Protein AF-A0A7S1V396-F1 (afdb_monomer_lite)

Foldseek 3Di:
DAAQVGEDEDDADQVEAEAEDQFEEANHEYYYAAPVGAHAAAYEYEHEAADDPCCVPDPDDCGGSEYEFLAEYAHGHDDKPPQKFFALAKAAAFDQKTFTQAAIPDDFQFKKKWAAPDPDPDLLDHQIDIWTFHDKDACPDPRTGIMTG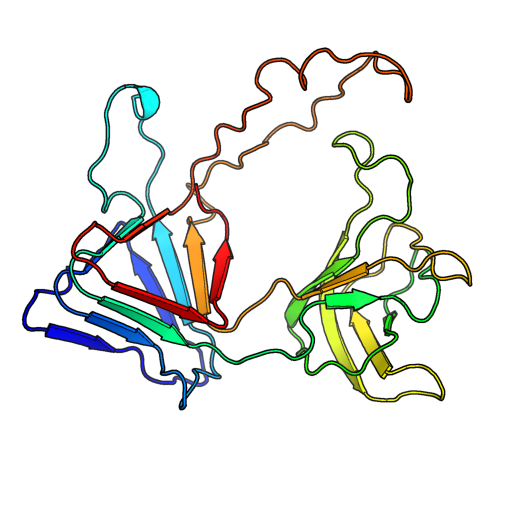TPGGRRHIFDDDPPDTIMMGTQDFRYEYWYDPVRFAWLDPDSPPPPDDDPPDDPDDDDPSNRRPTHMHYYDADPNYYYHYYRYHYYSHD

Organism: NCBI:txid210454

Sequence (238 aa):
TVPASSSLIFDEDLNGIGLDLDGMDVQGSLIAGSETCQIEAPITITLHGTRPADAVTNIQDPTFKGISVSGEISLHGKQYYRSWTRLAKTVEIGDNVLLLQHEVNWEPGQEIVLVTSAMKDSREWHQNEVLTISSVHVSPATDVGTAVFLDGAAVYRHDANGNYQAEVGLLSRTIKIQGAASDSEPTDPDPLDCTDRWVYGNTGRPCANTELTGFGGHIIVHDNGVGQVEGVELYRMG

Structure (mmCIF, N/CA/C/O backbone):
data_AF-A0A7S1V396-F1
#
_entry.id   AF-A0A7S1V396-F1
#
loop_
_atom_site.group_PDB
_atom_site.id
_atom_site.type_symbol
_atom_site.label_atom_id
_atom_site.label_alt_id
_atom_site.label_comp_id
_atom_site.label_asym_id
_atom_site.label_entity_id
_atom_site.label_seq_id
_atom_site.pdbx_PDB_ins_code
_atom_site.Cartn_x
_atom_site.Cartn_y
_atom_site.Cartn_z
_atom_site.occupancy
_atom_site.B_iso_or_equiv
_atom_site.auth_seq_id
_atom_site.auth_comp_id
_atom_site.auth_asym_id
_atom_site.auth_atom_id
_atom_site.pdbx_PDB_model_num
ATOM 1 N N . THR A 1 1 ? 17.135 -3.846 -18.967 1.00 95.06 1 THR A N 1
ATOM 2 C CA . THR A 1 1 ? 16.207 -4.113 -20.082 1.00 95.06 1 THR A CA 1
ATOM 3 C C . THR A 1 1 ? 15.874 -5.585 -20.148 1.00 95.06 1 THR A C 1
ATOM 5 O O . THR A 1 1 ? 16.791 -6.391 -20.042 1.00 95.06 1 THR A O 1
ATOM 8 N N . VAL A 1 2 ? 14.601 -5.925 -20.345 1.00 97.44 2 VAL A N 1
ATOM 9 C CA . VAL A 1 2 ? 14.126 -7.260 -20.732 1.00 97.44 2 VAL A CA 1
ATOM 10 C C . VAL A 1 2 ? 13.869 -7.237 -22.245 1.00 97.44 2 VAL A C 1
ATOM 12 O O . VAL A 1 2 ? 12.914 -6.587 -22.670 1.00 97.44 2 VAL A O 1
ATOM 15 N N . PRO A 1 3 ? 14.719 -7.866 -23.079 1.00 97.75 3 PRO A N 1
ATOM 16 C CA . PRO A 1 3 ? 14.570 -7.831 -24.536 1.00 97.75 3 PRO A CA 1
ATOM 17 C C . PRO A 1 3 ? 13.282 -8.502 -25.024 1.00 97.75 3 PRO A C 1
ATOM 19 O O . PRO A 1 3 ? 12.807 -9.441 -24.395 1.00 97.75 3 PRO A O 1
ATOM 22 N N . ALA A 1 4 ? 12.793 -8.116 -26.207 1.00 97.12 4 ALA A N 1
ATOM 23 C CA . ALA A 1 4 ? 11.545 -8.628 -26.801 1.00 97.12 4 ALA A CA 1
ATOM 24 C C . ALA A 1 4 ? 11.452 -10.161 -26.958 1.00 97.12 4 ALA A C 1
ATOM 26 O O . ALA A 1 4 ? 10.364 -10.706 -27.098 1.00 97.12 4 ALA A O 1
ATOM 27 N N . SER A 1 5 ? 12.585 -10.869 -26.949 1.00 96.44 5 SER A N 1
ATOM 28 C CA . SER A 1 5 ? 12.650 -12.335 -27.061 1.00 96.44 5 SER A CA 1
ATOM 29 C C . SER A 1 5 ? 12.842 -13.044 -25.716 1.00 96.44 5 SER A C 1
ATOM 31 O O . SER A 1 5 ? 13.195 -14.222 -25.684 1.00 96.44 5 SER A O 1
ATOM 33 N N . SER A 1 6 ? 12.699 -12.333 -24.598 1.00 97.75 6 SER A N 1
ATOM 34 C CA . SER A 1 6 ? 13.050 -12.827 -23.267 1.00 97.75 6 SER A CA 1
ATOM 35 C C . SER A 1 6 ? 11.993 -12.481 -22.227 1.00 97.75 6 SER A C 1
ATOM 37 O O . SER A 1 6 ? 11.215 -11.543 -22.387 1.00 97.75 6 SER A O 1
ATOM 39 N N . SER A 1 7 ? 12.021 -13.226 -21.128 1.00 97.75 7 SER A N 1
ATOM 40 C CA . SER A 1 7 ? 11.142 -13.023 -19.982 1.00 97.75 7 SER A CA 1
ATOM 41 C C . SER A 1 7 ? 11.976 -12.966 -18.712 1.00 97.75 7 SER A C 1
ATOM 43 O O . SER A 1 7 ? 12.856 -13.805 -18.512 1.00 97.75 7 SER A O 1
ATOM 45 N N . LEU A 1 8 ? 11.701 -11.982 -17.860 1.00 97.62 8 LEU A N 1
ATOM 46 C CA . LEU A 1 8 ? 12.150 -11.964 -16.475 1.00 97.62 8 LEU A CA 1
ATOM 47 C C . LEU A 1 8 ? 10.988 -12.451 -15.612 1.00 97.62 8 LEU A C 1
ATOM 49 O O . LEU A 1 8 ? 9.933 -11.822 -15.591 1.00 97.62 8 LEU A O 1
ATOM 53 N N . ILE A 1 9 ? 11.182 -13.579 -14.936 1.00 97.25 9 ILE A N 1
ATOM 54 C CA . ILE A 1 9 ? 10.150 -14.228 -14.129 1.00 97.25 9 ILE A CA 1
ATOM 55 C C . ILE A 1 9 ? 10.637 -14.247 -12.685 1.00 97.25 9 ILE A C 1
ATOM 57 O O . ILE A 1 9 ? 11.705 -14.793 -12.405 1.00 97.25 9 ILE A O 1
ATOM 61 N N . PHE A 1 10 ? 9.864 -13.643 -11.789 1.00 96.06 10 PHE A N 1
ATOM 62 C CA . PHE A 1 10 ? 10.042 -13.812 -10.356 1.00 96.06 10 PHE A CA 1
ATOM 63 C C . PHE A 1 10 ? 9.338 -15.091 -9.920 1.00 96.06 10 PHE A C 1
ATOM 65 O O . PHE A 1 10 ? 8.134 -15.246 -10.127 1.00 96.06 10 PHE A O 1
ATOM 72 N N . ASP A 1 11 ? 10.115 -15.999 -9.342 1.00 90.50 11 ASP A N 1
ATOM 73 C CA . ASP A 1 11 ? 9.603 -17.184 -8.661 1.00 90.50 11 ASP A CA 1
ATOM 74 C C . ASP A 1 11 ? 9.414 -16.887 -7.166 1.00 90.50 11 ASP A C 1
ATOM 76 O O . ASP A 1 11 ? 9.778 -15.815 -6.682 1.00 90.50 11 ASP A O 1
ATOM 80 N N . GLU A 1 12 ? 8.841 -17.824 -6.426 1.00 89.69 12 GLU A N 1
ATOM 81 C CA . GLU A 1 12 ? 8.578 -17.654 -5.004 1.00 89.69 12 GLU A CA 1
ATOM 82 C C . GLU A 1 12 ? 9.828 -17.919 -4.143 1.00 89.69 12 GLU A C 1
ATOM 84 O O . GLU A 1 12 ? 10.431 -18.991 -4.195 1.00 89.69 12 GLU A O 1
ATOM 89 N N . ASP A 1 13 ? 10.195 -16.952 -3.297 1.00 92.62 13 ASP A N 1
ATOM 90 C CA . ASP A 1 13 ? 11.183 -17.121 -2.224 1.00 92.62 13 ASP A CA 1
ATOM 91 C C . ASP A 1 13 ? 10.526 -16.756 -0.894 1.00 92.62 13 ASP A C 1
ATOM 93 O O . ASP A 1 13 ? 10.072 -15.629 -0.712 1.00 92.62 13 ASP A O 1
ATOM 97 N N . LEU A 1 14 ? 10.501 -17.692 0.059 1.00 90.75 14 LEU A N 1
ATOM 98 C CA . LEU A 1 14 ? 9.902 -17.484 1.382 1.00 90.75 14 LEU A CA 1
ATOM 99 C C . LEU A 1 14 ? 10.570 -16.358 2.187 1.00 90.75 14 LEU A C 1
ATOM 101 O O . LEU A 1 14 ? 9.960 -15.833 3.116 1.00 90.75 14 LEU A O 1
ATOM 105 N N . ASN A 1 15 ? 11.807 -15.984 1.852 1.00 93.44 15 ASN A N 1
ATOM 106 C CA . ASN A 1 15 ? 12.499 -14.843 2.458 1.00 93.44 15 ASN A CA 1
ATOM 107 C C . ASN A 1 15 ? 12.158 -13.510 1.774 1.00 93.44 15 ASN A C 1
ATOM 109 O O . ASN A 1 15 ? 12.599 -12.454 2.230 1.00 93.44 15 ASN A O 1
ATOM 113 N N . GLY A 1 16 ? 11.375 -13.561 0.699 1.00 94.81 16 GLY A N 1
ATOM 114 C CA . GLY A 1 16 ? 11.052 -12.442 -0.162 1.00 94.81 16 GLY A CA 1
ATOM 115 C C . GLY A 1 16 ? 12.135 -12.134 -1.191 1.00 94.81 16 GLY A C 1
ATOM 116 O O . GLY A 1 16 ? 13.296 -12.522 -1.061 1.00 94.81 16 GLY A O 1
ATOM 117 N N . ILE A 1 17 ? 11.744 -11.389 -2.220 1.00 97.62 17 ILE A N 1
ATOM 118 C CA . ILE A 1 17 ? 12.637 -10.916 -3.276 1.00 97.62 17 ILE A CA 1
ATOM 119 C C . ILE A 1 17 ? 12.679 -9.393 -3.242 1.00 97.62 17 ILE A C 1
ATOM 121 O O . ILE A 1 17 ? 11.653 -8.729 -3.371 1.00 97.62 17 ILE A O 1
ATOM 125 N N . GLY A 1 18 ? 13.880 -8.836 -3.104 1.00 97.38 18 GLY A N 1
ATOM 126 C CA . GLY A 1 18 ? 14.146 -7.413 -3.293 1.00 97.38 18 GLY A CA 1
ATOM 127 C C . GLY A 1 18 ? 14.865 -7.170 -4.617 1.00 97.38 18 GLY A C 1
ATOM 128 O O . GLY A 1 18 ? 15.847 -7.848 -4.918 1.00 97.38 18 GLY A O 1
ATOM 129 N N . LEU A 1 19 ? 14.390 -6.202 -5.397 1.00 97.25 19 LEU A N 1
ATOM 130 C CA . LEU A 1 19 ? 15.058 -5.731 -6.603 1.00 97.25 19 LEU A CA 1
ATOM 131 C C . LEU A 1 19 ? 15.202 -4.207 -6.566 1.00 97.25 19 LEU A C 1
ATOM 133 O O . LEU A 1 19 ? 14.215 -3.481 -6.647 1.00 97.25 19 LEU A O 1
ATOM 137 N N . ASP A 1 20 ? 16.443 -3.738 -6.514 1.00 97.81 20 ASP A N 1
ATOM 138 C CA . ASP A 1 20 ? 16.799 -2.321 -6.560 1.00 97.81 20 ASP A CA 1
ATOM 139 C C . ASP A 1 20 ? 17.339 -1.957 -7.945 1.00 97.81 20 ASP A C 1
ATOM 141 O O . ASP A 1 20 ? 18.264 -2.601 -8.451 1.00 97.81 20 ASP A O 1
ATOM 145 N N . LEU A 1 21 ? 16.753 -0.937 -8.574 1.00 97.00 21 LEU A N 1
ATOM 146 C CA . LEU A 1 21 ? 17.138 -0.502 -9.916 1.00 97.00 21 LEU A CA 1
ATOM 147 C C . LEU A 1 21 ? 16.838 0.979 -10.160 1.00 97.00 21 LEU A C 1
ATOM 149 O O . LEU A 1 21 ? 15.864 1.509 -9.640 1.00 97.00 21 LEU A O 1
ATOM 153 N N . ASP A 1 22 ? 17.636 1.630 -11.007 1.00 95.88 22 ASP A N 1
ATOM 154 C CA . ASP A 1 22 ? 17.383 3.019 -11.426 1.00 95.88 22 ASP A CA 1
ATOM 155 C C . ASP A 1 22 ? 16.247 3.117 -12.458 1.00 95.88 22 ASP A C 1
ATOM 157 O O . ASP A 1 22 ? 15.586 4.140 -12.595 1.00 95.88 22 ASP A O 1
ATOM 161 N N . GLY A 1 23 ? 16.042 2.056 -13.239 1.00 96.12 23 GLY A N 1
ATOM 162 C CA . GLY A 1 23 ? 15.078 2.031 -14.329 1.00 96.12 23 GLY A CA 1
ATOM 163 C C . GLY A 1 23 ? 15.031 0.698 -15.060 1.00 96.12 23 GLY A C 1
ATOM 164 O O . GLY A 1 23 ? 16.022 -0.037 -15.110 1.00 96.12 23 GLY A O 1
ATOM 165 N N . MET A 1 24 ? 13.881 0.363 -15.643 1.00 97.00 24 MET A N 1
ATOM 166 C CA . MET A 1 24 ? 13.709 -0.863 -16.418 1.00 97.00 24 MET A CA 1
ATOM 167 C C . MET A 1 24 ? 12.935 -0.598 -17.707 1.00 97.00 24 MET A C 1
ATOM 169 O O . MET A 1 24 ? 11.846 -0.043 -17.687 1.00 97.00 24 MET A O 1
ATOM 173 N N . ASP A 1 25 ? 13.481 -1.067 -18.826 1.00 97.88 25 ASP A N 1
ATOM 174 C CA . ASP A 1 25 ? 12.755 -1.196 -20.092 1.00 97.88 25 ASP A CA 1
ATOM 175 C C . ASP A 1 25 ? 12.338 -2.655 -20.307 1.00 97.88 25 ASP A C 1
ATOM 177 O O . ASP A 1 25 ? 13.195 -3.544 -20.339 1.00 97.88 25 ASP A O 1
ATOM 181 N N . VAL A 1 26 ? 11.040 -2.909 -20.431 1.00 98.25 26 VAL A N 1
ATOM 182 C CA . VAL A 1 26 ? 10.424 -4.224 -20.623 1.00 98.25 26 VAL A CA 1
ATOM 183 C C . VAL A 1 26 ? 9.862 -4.292 -22.040 1.00 98.25 26 VAL A C 1
ATOM 185 O O . VAL A 1 26 ? 8.747 -3.850 -22.312 1.00 98.25 26 VAL A O 1
ATOM 188 N N . GLN A 1 27 ? 10.653 -4.853 -22.954 1.00 98.12 27 GLN A N 1
ATOM 189 C CA . GLN A 1 27 ? 10.258 -5.115 -24.344 1.00 98.12 27 GLN A CA 1
ATOM 190 C C . GLN A 1 27 ? 9.723 -6.540 -24.525 1.00 98.12 27 GLN A C 1
ATOM 192 O O . GLN A 1 27 ? 8.940 -6.795 -25.433 1.00 98.12 27 GLN A O 1
ATOM 197 N N . GLY A 1 28 ? 10.211 -7.475 -23.702 1.00 98.31 28 GLY A N 1
ATOM 198 C CA . GLY A 1 28 ? 9.716 -8.847 -23.591 1.00 98.31 28 GLY A CA 1
ATOM 199 C C . GLY A 1 28 ? 8.629 -8.937 -22.529 1.00 98.31 28 GLY A C 1
ATOM 200 O O . GLY A 1 28 ? 7.667 -8.181 -22.593 1.00 98.31 28 GLY A O 1
ATOM 201 N N . SER A 1 29 ? 8.787 -9.804 -21.526 1.00 98.06 29 SER A N 1
ATOM 202 C CA . SER A 1 29 ? 7.830 -9.875 -20.411 1.00 98.06 29 SER A CA 1
ATOM 203 C C . SER A 1 29 ? 8.467 -9.826 -19.023 1.00 98.06 29 SER A C 1
ATOM 205 O O . SER A 1 29 ? 9.527 -10.404 -18.783 1.00 98.06 29 SER A O 1
ATOM 207 N N . LEU A 1 30 ? 7.803 -9.129 -18.102 1.00 98.06 30 LEU A N 1
ATOM 208 C CA . LEU A 1 30 ? 8.087 -9.129 -16.669 1.00 98.06 30 LEU A CA 1
ATOM 209 C C . LEU A 1 30 ? 6.931 -9.819 -15.946 1.00 98.06 30 LEU A C 1
ATOM 211 O O . LEU A 1 30 ? 5.811 -9.313 -15.971 1.00 98.06 30 LEU A O 1
ATOM 215 N N . ILE A 1 31 ? 7.198 -10.968 -15.328 1.00 98.12 31 ILE A N 1
ATOM 216 C CA . ILE A 1 31 ? 6.158 -11.845 -14.783 1.00 98.12 31 ILE A CA 1
ATOM 217 C C . ILE A 1 31 ? 6.419 -12.116 -13.301 1.00 98.12 31 ILE A C 1
ATOM 219 O O . ILE A 1 31 ? 7.529 -12.482 -12.920 1.00 98.12 31 ILE A O 1
ATOM 223 N N . ALA A 1 32 ? 5.384 -11.978 -12.479 1.00 97.62 32 ALA A N 1
ATOM 224 C CA . ALA A 1 32 ? 5.343 -12.452 -11.102 1.00 97.62 32 ALA A CA 1
ATOM 225 C C . ALA A 1 32 ? 3.969 -13.085 -10.851 1.00 97.62 32 ALA A C 1
ATOM 227 O O . ALA A 1 32 ? 2.970 -12.379 -10.724 1.00 97.62 32 ALA A O 1
ATOM 228 N N . GLY A 1 33 ? 3.916 -14.415 -10.808 1.00 95.56 33 GLY A N 1
ATOM 229 C CA . GLY A 1 33 ? 2.658 -15.155 -10.695 1.00 95.56 33 GLY A CA 1
ATOM 230 C C . GLY A 1 33 ? 1.790 -15.113 -11.961 1.00 95.56 33 GLY A C 1
ATOM 231 O O . GLY A 1 33 ? 2.240 -14.769 -13.051 1.00 95.56 33 GLY A O 1
ATOM 232 N N . SER A 1 34 ? 0.533 -15.523 -11.808 1.00 94.94 34 SER A N 1
ATOM 233 C CA . SER A 1 34 ? -0.529 -15.539 -12.823 1.00 94.94 34 SER A CA 1
ATOM 234 C C . SER A 1 34 ? -1.905 -15.469 -12.148 1.00 94.94 34 SER A C 1
ATOM 236 O O . SER A 1 34 ? -2.010 -15.717 -10.946 1.00 94.94 34 SER A O 1
ATOM 238 N N . GLU A 1 35 ? -2.975 -15.244 -12.917 1.00 92.50 35 GLU A N 1
ATOM 239 C CA . GLU A 1 35 ? -4.365 -15.225 -12.415 1.00 92.50 35 GLU A CA 1
ATOM 240 C C . GLU A 1 35 ? -4.729 -16.455 -11.558 1.00 92.50 35 GLU A C 1
ATOM 242 O O . GLU A 1 35 ? -5.487 -16.353 -10.594 1.00 92.50 35 GLU A O 1
ATOM 247 N N . THR A 1 36 ? -4.176 -17.629 -11.888 1.00 93.81 36 THR A N 1
ATOM 248 C CA . THR A 1 36 ? -4.455 -18.897 -11.187 1.00 93.81 36 THR A CA 1
ATOM 249 C C . THR A 1 36 ? -3.369 -19.337 -10.205 1.00 93.81 36 THR A C 1
ATOM 251 O O . THR A 1 36 ? -3.568 -20.306 -9.476 1.00 93.81 36 THR A O 1
ATOM 254 N N . CYS A 1 37 ? -2.212 -18.677 -10.200 1.00 93.81 37 CYS A N 1
ATOM 255 C CA . CYS A 1 37 ? -1.075 -19.002 -9.340 1.00 93.81 37 CYS A CA 1
ATOM 256 C C . CYS A 1 37 ? -0.436 -17.691 -8.884 1.00 93.81 37 CYS A C 1
ATOM 258 O O . CYS A 1 37 ? 0.427 -17.140 -9.564 1.00 93.81 37 CYS A O 1
ATOM 260 N N . GLN A 1 38 ? -0.950 -17.171 -7.774 1.00 95.62 38 GLN A N 1
ATOM 261 C CA . GLN A 1 38 ? -0.545 -15.892 -7.203 1.00 95.62 38 GLN A CA 1
ATOM 262 C C . GLN A 1 38 ? 0.728 -16.054 -6.371 1.00 95.62 38 GLN A C 1
ATOM 264 O O . GLN A 1 38 ? 0.957 -17.105 -5.779 1.00 95.62 38 GLN A O 1
ATOM 269 N N . ILE A 1 39 ? 1.533 -14.996 -6.322 1.00 96.75 39 ILE A N 1
ATOM 270 C CA . ILE A 1 39 ? 2.699 -14.907 -5.444 1.00 96.75 39 ILE A CA 1
ATOM 271 C C . ILE A 1 39 ? 2.228 -14.712 -3.999 1.00 96.75 39 ILE A C 1
ATOM 273 O O . ILE A 1 39 ? 1.531 -13.733 -3.713 1.00 96.75 39 ILE A O 1
ATOM 277 N N . GLU A 1 40 ? 2.637 -15.596 -3.087 1.00 95.06 40 GLU A N 1
ATOM 278 C CA . GLU A 1 40 ? 2.309 -15.516 -1.657 1.00 95.06 40 GLU A CA 1
ATOM 279 C C . GLU A 1 40 ? 3.433 -14.862 -0.841 1.00 95.06 40 GLU A C 1
ATOM 281 O O . GLU A 1 40 ? 3.159 -14.208 0.168 1.00 95.06 40 GLU A O 1
ATOM 286 N N . ALA A 1 41 ? 4.688 -14.989 -1.285 1.00 95.06 41 ALA A N 1
ATOM 287 C CA . ALA A 1 41 ? 5.848 -14.397 -0.619 1.00 95.06 41 ALA A CA 1
ATOM 288 C C . ALA A 1 41 ? 6.198 -12.985 -1.140 1.00 95.06 41 ALA A C 1
ATOM 290 O O . ALA A 1 41 ? 6.004 -12.691 -2.318 1.00 95.06 41 ALA A O 1
ATOM 291 N N . PRO A 1 42 ? 6.724 -12.078 -0.298 1.00 95.88 42 PRO A N 1
ATOM 292 C CA . PRO A 1 42 ? 6.843 -10.668 -0.658 1.00 95.88 42 PRO A CA 1
ATOM 293 C C . PRO A 1 42 ? 7.840 -10.409 -1.797 1.00 95.88 42 PRO A C 1
ATOM 295 O O . PRO A 1 42 ? 8.978 -10.870 -1.756 1.00 95.88 42 PRO A O 1
ATOM 298 N N . ILE A 1 43 ? 7.449 -9.586 -2.773 1.00 97.94 43 ILE A N 1
ATOM 299 C CA . ILE A 1 43 ? 8.329 -9.066 -3.831 1.00 97.94 43 ILE A CA 1
ATOM 300 C C . ILE A 1 43 ? 8.338 -7.545 -3.738 1.00 97.94 43 ILE A C 1
ATOM 302 O O . ILE A 1 43 ? 7.288 -6.917 -3.807 1.00 97.94 43 ILE A O 1
ATOM 306 N N . THR A 1 44 ? 9.514 -6.936 -3.612 1.00 98.00 44 THR A N 1
ATOM 307 C CA . THR A 1 44 ? 9.675 -5.479 -3.576 1.00 98.00 44 THR A CA 1
ATOM 308 C C . THR A 1 44 ? 10.595 -5.015 -4.695 1.00 98.00 44 THR A C 1
ATOM 310 O O . THR A 1 44 ? 11.769 -5.376 -4.723 1.00 98.00 44 THR A O 1
ATOM 313 N N . ILE A 1 45 ? 10.074 -4.180 -5.592 1.00 98.25 45 ILE A N 1
ATOM 314 C CA . ILE A 1 45 ? 10.851 -3.473 -6.612 1.00 98.25 45 ILE A CA 1
ATOM 315 C C . ILE A 1 45 ? 11.003 -2.021 -6.163 1.00 98.25 45 ILE A C 1
ATOM 317 O O . ILE A 1 45 ? 10.012 -1.300 -6.039 1.00 98.25 45 ILE A O 1
ATOM 321 N N . THR A 1 46 ? 12.240 -1.593 -5.932 1.00 98.25 46 THR A N 1
ATOM 322 C CA . THR A 1 46 ? 12.576 -0.235 -5.503 1.00 98.25 46 THR A CA 1
ATOM 323 C C . THR A 1 46 ? 13.262 0.513 -6.644 1.00 98.25 46 THR A C 1
ATOM 325 O O . THR A 1 46 ? 14.321 0.107 -7.126 1.00 98.25 46 THR A O 1
ATOM 328 N N . LEU A 1 47 ? 12.637 1.611 -7.067 1.00 97.94 47 LEU A N 1
ATOM 329 C CA . LEU A 1 47 ? 13.063 2.473 -8.162 1.00 97.94 47 LEU A CA 1
ATOM 330 C C . LEU A 1 47 ? 13.853 3.664 -7.618 1.00 97.94 47 LEU A C 1
ATOM 332 O O . LEU A 1 47 ? 13.311 4.481 -6.868 1.00 97.94 47 LEU A O 1
ATOM 336 N N . HIS A 1 48 ? 15.117 3.766 -8.015 1.00 96.75 48 HIS A N 1
ATOM 337 C CA . HIS A 1 48 ? 16.036 4.832 -7.614 1.00 96.75 48 HIS A CA 1
ATOM 338 C C . HIS A 1 48 ? 16.163 5.892 -8.709 1.00 96.75 48 HIS A C 1
ATOM 340 O O . HIS A 1 48 ? 15.994 5.629 -9.896 1.00 96.75 48 HIS A O 1
ATOM 346 N N . GLY A 1 49 ? 16.443 7.123 -8.307 1.00 93.62 49 GLY A N 1
ATOM 347 C CA . GLY A 1 49 ? 16.630 8.255 -9.203 1.00 93.62 49 GLY A CA 1
ATOM 348 C C . GLY A 1 49 ? 16.397 9.571 -8.476 1.00 93.62 49 GLY A C 1
ATOM 349 O O . GLY A 1 49 ? 15.327 9.827 -7.931 1.00 93.62 49 GLY A O 1
ATOM 350 N N . THR A 1 50 ? 17.399 10.444 -8.467 1.00 91.25 50 THR A N 1
ATOM 351 C CA . THR A 1 50 ? 17.252 11.787 -7.895 1.00 91.25 50 THR A CA 1
ATOM 352 C C . THR A 1 50 ? 16.553 12.707 -8.882 1.00 91.25 50 THR A C 1
ATOM 354 O O . THR A 1 50 ? 16.931 12.751 -10.051 1.00 91.25 50 THR A O 1
ATOM 357 N N . ARG A 1 51 ? 15.576 13.486 -8.404 1.00 88.06 51 ARG A N 1
ATOM 358 C CA . ARG A 1 51 ? 14.849 14.468 -9.216 1.00 88.06 51 ARG A CA 1
ATOM 359 C C . ARG A 1 51 ? 15.822 15.415 -9.947 1.00 88.06 51 ARG A C 1
ATOM 361 O O . ARG A 1 51 ? 16.531 16.175 -9.282 1.00 88.06 51 ARG A O 1
ATOM 368 N N . PRO A 1 52 ? 15.839 15.435 -11.293 1.00 87.31 52 PRO A N 1
ATOM 369 C CA . PRO A 1 52 ? 16.629 16.400 -12.048 1.00 87.31 52 PRO A CA 1
ATOM 370 C C . PRO A 1 52 ? 16.144 17.833 -11.798 1.00 87.31 52 PRO A C 1
ATOM 372 O O . PRO A 1 52 ? 14.943 18.081 -11.668 1.00 87.31 52 PRO A O 1
ATOM 375 N N . ALA A 1 53 ? 17.066 18.799 -11.774 1.00 86.56 53 ALA A N 1
ATOM 376 C CA . ALA A 1 53 ? 16.729 20.211 -11.556 1.00 86.56 53 ALA A CA 1
ATOM 377 C C . ALA A 1 53 ? 15.828 20.792 -12.665 1.00 86.56 53 ALA A C 1
ATOM 379 O O . ALA A 1 53 ? 15.078 21.738 -12.436 1.00 86.56 53 ALA A O 1
ATOM 380 N N . ASP A 1 54 ? 15.892 20.215 -13.862 1.00 85.62 54 ASP A N 1
ATOM 381 C CA . ASP A 1 54 ? 15.168 20.604 -15.068 1.00 85.62 54 ASP A CA 1
ATOM 382 C C . ASP A 1 54 ? 13.994 19.666 -15.400 1.00 85.62 54 ASP A C 1
ATOM 384 O O . ASP A 1 54 ? 13.452 19.748 -16.501 1.00 85.62 54 ASP A O 1
ATOM 388 N N . ALA A 1 55 ? 13.552 18.817 -14.459 1.00 78.50 55 ALA A N 1
ATOM 389 C CA . ALA A 1 55 ? 12.536 17.776 -14.680 1.00 78.50 55 ALA A CA 1
ATOM 390 C C . ALA A 1 55 ? 11.196 18.279 -15.258 1.00 78.50 55 ALA A C 1
ATOM 392 O O . ALA A 1 55 ? 10.454 17.511 -15.859 1.00 78.50 55 ALA A O 1
ATOM 393 N N . VAL A 1 56 ? 10.871 19.565 -15.087 1.00 74.94 56 VAL A N 1
ATOM 394 C CA . VAL A 1 56 ? 9.643 20.178 -15.633 1.00 74.94 56 VAL A CA 1
ATOM 395 C C . VAL A 1 56 ? 9.796 20.555 -17.109 1.00 74.94 56 VAL A C 1
ATOM 397 O O . VAL A 1 56 ? 8.830 20.548 -17.865 1.00 74.94 56 VAL A O 1
ATOM 400 N N . THR A 1 57 ? 11.006 20.920 -17.524 1.00 82.19 57 THR A N 1
ATOM 401 C CA . THR A 1 57 ? 11.298 21.416 -18.877 1.00 82.19 57 THR A CA 1
ATOM 402 C C . THR A 1 57 ? 11.957 20.370 -19.767 1.00 82.19 57 THR A C 1
ATOM 404 O O . THR A 1 57 ? 11.947 20.518 -20.986 1.00 82.19 57 THR A O 1
ATOM 407 N N . ASN A 1 58 ? 12.537 19.332 -19.166 1.00 83.00 58 ASN A N 1
ATOM 408 C CA . ASN A 1 58 ? 13.269 18.277 -19.842 1.00 83.00 58 ASN A CA 1
ATOM 409 C C . ASN A 1 58 ? 12.615 16.926 -19.549 1.00 83.00 58 ASN A C 1
ATOM 411 O O . ASN A 1 58 ? 12.770 16.365 -18.460 1.00 83.00 58 ASN A O 1
ATOM 415 N N . ILE A 1 59 ? 11.868 16.431 -20.535 1.00 80.44 59 ILE A N 1
ATOM 416 C CA . ILE A 1 59 ? 11.204 15.130 -20.467 1.00 80.44 59 ILE A CA 1
ATOM 417 C C . ILE A 1 59 ? 12.289 14.054 -20.422 1.00 80.44 59 ILE A C 1
ATOM 419 O O . ILE A 1 59 ? 13.086 13.931 -21.351 1.00 80.44 59 ILE A O 1
ATOM 423 N N . GLN A 1 60 ? 12.316 13.297 -19.329 1.00 86.06 60 GLN A N 1
ATOM 424 C CA . GLN A 1 60 ? 13.267 12.205 -19.152 1.00 86.06 60 GLN A CA 1
ATOM 425 C C . GLN A 1 60 ? 12.860 10.970 -19.958 1.00 86.06 60 GLN A C 1
ATOM 427 O O . GLN A 1 60 ? 11.711 10.828 -20.381 1.00 86.06 60 GLN A O 1
ATOM 432 N N . ASP A 1 61 ? 13.819 10.063 -20.146 1.00 91.31 61 ASP A N 1
ATOM 433 C CA . ASP A 1 61 ? 13.537 8.740 -20.697 1.00 91.31 61 ASP A CA 1
ATOM 434 C C . ASP A 1 61 ? 12.476 8.019 -19.834 1.00 91.31 61 ASP A C 1
ATOM 436 O O . ASP A 1 61 ? 12.551 8.101 -18.605 1.00 91.31 61 ASP A O 1
ATOM 440 N N . PRO A 1 62 ? 11.502 7.298 -20.423 1.00 92.62 62 PRO A N 1
ATOM 441 C CA . PRO A 1 62 ? 10.473 6.575 -19.672 1.00 92.62 62 PRO A CA 1
ATOM 442 C C . PRO A 1 62 ? 11.004 5.540 -18.674 1.00 92.62 62 PRO A C 1
ATOM 444 O O . PRO A 1 62 ? 10.250 5.086 -17.818 1.00 92.62 62 PRO A O 1
ATOM 447 N N . THR A 1 63 ? 12.269 5.135 -18.770 1.00 95.56 63 THR A N 1
ATOM 448 C CA . THR A 1 63 ? 12.915 4.252 -17.791 1.00 95.56 63 THR A CA 1
ATOM 449 C C . THR A 1 63 ? 13.461 4.996 -16.576 1.00 95.56 63 THR A C 1
ATOM 451 O O . THR A 1 63 ? 13.769 4.360 -15.577 1.00 95.56 63 THR A O 1
ATOM 454 N N . PHE A 1 64 ? 13.592 6.322 -16.616 1.00 94.81 64 PHE A N 1
ATOM 455 C CA . PHE A 1 64 ? 14.190 7.090 -15.527 1.00 94.81 64 PHE A CA 1
ATOM 456 C C . PHE A 1 64 ? 13.354 6.984 -14.249 1.00 94.81 64 PHE A C 1
ATOM 458 O O . PHE A 1 64 ? 12.248 7.510 -14.205 1.00 94.81 64 PHE A O 1
ATOM 465 N N . LYS A 1 65 ? 13.870 6.311 -13.213 1.00 95.00 65 LYS A N 1
ATOM 466 C CA . LYS A 1 65 ? 13.120 5.966 -11.996 1.00 95.00 65 LYS A CA 1
ATOM 467 C C . LYS A 1 65 ? 11.791 5.271 -12.304 1.00 95.00 65 LYS A C 1
ATOM 469 O O . LYS A 1 65 ? 10.779 5.473 -11.638 1.00 95.00 65 LYS A O 1
ATOM 474 N N . GLY A 1 66 ? 11.774 4.446 -13.343 1.00 96.38 66 GLY A N 1
ATOM 475 C CA . GLY A 1 66 ? 10.525 3.919 -13.857 1.00 96.38 66 GLY A CA 1
ATOM 476 C C . GLY A 1 66 ? 10.650 2.599 -14.580 1.00 96.38 66 GLY A C 1
ATOM 477 O O . GLY A 1 66 ? 11.731 2.161 -14.980 1.00 96.38 66 GLY A O 1
ATOM 478 N N . ILE A 1 67 ? 9.498 1.964 -14.755 1.00 97.94 67 ILE A N 1
ATOM 479 C CA . ILE A 1 67 ? 9.343 0.769 -15.574 1.00 97.94 67 ILE A CA 1
ATOM 480 C C . ILE A 1 67 ? 8.601 1.172 -16.850 1.00 97.94 67 ILE A C 1
ATOM 482 O O . ILE A 1 67 ? 7.419 1.507 -16.822 1.00 97.94 67 ILE A O 1
ATOM 486 N N . SER A 1 68 ? 9.311 1.140 -17.972 1.00 97.75 68 SER A N 1
ATOM 487 C CA . SER A 1 68 ? 8.786 1.372 -19.315 1.00 97.75 68 SER A CA 1
ATOM 488 C C . SER A 1 68 ? 8.412 0.032 -19.940 1.00 97.75 68 SER A C 1
ATOM 490 O O . SER A 1 68 ? 9.273 -0.832 -20.072 1.00 97.75 68 SER A O 1
ATOM 492 N N . VAL A 1 69 ? 7.153 -0.163 -20.327 1.00 98.31 69 VAL A N 1
ATOM 493 C CA . VAL A 1 69 ? 6.637 -1.453 -20.806 1.00 98.31 69 VAL A CA 1
ATOM 494 C C . VAL A 1 69 ? 6.116 -1.319 -22.231 1.00 98.31 69 VAL A C 1
ATOM 496 O O . VAL A 1 69 ? 5.059 -0.740 -22.468 1.00 98.31 69 VAL A O 1
ATOM 499 N N . SER A 1 70 ? 6.871 -1.862 -23.184 1.00 97.75 70 SER A N 1
ATOM 500 C CA . SER A 1 70 ? 6.469 -2.005 -24.592 1.00 97.75 70 SER A CA 1
ATOM 501 C C . SER A 1 70 ? 6.129 -3.452 -24.973 1.00 97.75 70 SER A C 1
ATOM 503 O O . SER A 1 70 ? 5.564 -3.681 -26.040 1.00 97.75 70 SER A O 1
ATOM 505 N N . GLY A 1 71 ? 6.468 -4.413 -24.108 1.00 97.81 71 GLY A N 1
ATOM 506 C CA . GLY A 1 71 ? 6.014 -5.800 -24.160 1.00 97.81 71 GLY A CA 1
ATOM 507 C C . GLY A 1 71 ? 4.917 -6.061 -23.129 1.00 97.81 71 GLY A C 1
ATOM 508 O O . GLY A 1 71 ? 3.835 -5.498 -23.223 1.00 97.81 71 GLY A O 1
ATOM 509 N N . GLU A 1 72 ? 5.177 -6.893 -22.125 1.00 98.06 72 GLU A N 1
ATOM 510 C CA . GLU A 1 72 ? 4.176 -7.291 -21.129 1.00 98.06 72 GLU A CA 1
ATOM 511 C C . GLU A 1 72 ? 4.680 -7.134 -19.692 1.00 98.06 72 GLU A C 1
ATOM 513 O O . GLU A 1 72 ? 5.812 -7.493 -19.365 1.00 98.06 72 GLU A O 1
ATOM 518 N N . ILE A 1 73 ? 3.807 -6.650 -18.812 1.00 98.06 73 ILE A N 1
ATOM 519 C CA . ILE A 1 73 ? 3.956 -6.758 -17.363 1.00 98.06 73 ILE A CA 1
ATOM 520 C C . ILE A 1 73 ? 2.750 -7.518 -16.799 1.00 98.06 73 ILE A C 1
ATOM 522 O O . ILE A 1 73 ? 1.608 -7.101 -16.988 1.00 98.06 73 ILE A O 1
ATOM 526 N N . SER A 1 74 ? 3.003 -8.643 -16.131 1.00 97.88 74 SER A N 1
ATOM 527 C CA . SER A 1 74 ? 1.980 -9.501 -15.522 1.00 97.88 74 SER A CA 1
ATOM 528 C C . SER A 1 74 ? 2.355 -9.774 -14.068 1.00 97.88 74 SER A C 1
ATOM 530 O O . SER A 1 74 ? 3.332 -10.466 -13.783 1.00 97.88 74 SER A O 1
ATOM 532 N N . LEU A 1 75 ? 1.627 -9.161 -13.137 1.00 98.19 75 LEU A N 1
ATOM 533 C CA . LEU A 1 75 ? 1.908 -9.204 -11.705 1.00 98.19 75 LEU A CA 1
ATOM 534 C C . LEU A 1 75 ? 0.646 -9.620 -10.957 1.00 98.19 75 LEU A C 1
ATOM 536 O O . LEU A 1 75 ? -0.330 -8.875 -10.916 1.00 98.19 75 LEU A O 1
ATOM 540 N N . HIS A 1 76 ? 0.684 -10.790 -10.335 1.00 97.88 76 HIS A N 1
ATOM 541 C CA . HIS A 1 76 ? -0.427 -11.355 -9.582 1.00 97.88 76 HIS A CA 1
ATOM 542 C C . HIS A 1 76 ? 0.059 -11.743 -8.187 1.00 97.88 76 HIS A C 1
ATOM 544 O O . HIS A 1 76 ? 0.611 -12.823 -7.971 1.00 97.88 76 HIS A O 1
ATOM 550 N N . GLY A 1 77 ? -0.128 -10.833 -7.236 1.00 96.88 77 GLY A N 1
ATOM 551 C CA . GLY A 1 77 ? 0.110 -11.074 -5.819 1.00 96.88 77 GLY A CA 1
ATOM 552 C C . GLY A 1 77 ? -1.108 -11.681 -5.128 1.00 96.88 77 GLY A C 1
ATOM 553 O O . GLY A 1 77 ? -2.233 -11.605 -5.630 1.00 96.88 77 GLY A O 1
ATOM 554 N N . LYS A 1 78 ? -0.875 -12.249 -3.944 1.00 95.62 78 LYS A N 1
ATOM 555 C CA . LYS A 1 78 ? -1.911 -12.771 -3.054 1.00 95.62 78 LYS A CA 1
ATOM 556 C C . LYS A 1 78 ? -3.082 -11.805 -2.907 1.00 95.62 78 LYS A C 1
ATOM 558 O O . LYS A 1 78 ? -2.917 -10.612 -2.623 1.00 95.62 78 LYS A O 1
ATOM 563 N N . GLN A 1 79 ? -4.289 -12.343 -3.030 1.00 93.25 79 GLN A N 1
ATOM 564 C CA . GLN A 1 79 ? -5.508 -11.584 -2.790 1.00 93.25 79 GLN A CA 1
ATOM 565 C C . GLN A 1 79 ? -5.923 -11.609 -1.314 1.00 93.25 79 GLN A C 1
ATOM 567 O O . GLN A 1 79 ? -6.241 -12.646 -0.728 1.00 93.25 79 GLN A O 1
ATOM 572 N N . TYR A 1 80 ? -6.000 -10.417 -0.725 1.00 94.94 80 TYR A N 1
ATOM 573 C CA . TYR A 1 80 ? -6.568 -10.216 0.603 1.00 94.94 80 TYR A CA 1
ATOM 574 C C . TYR A 1 80 ? -8.063 -9.907 0.510 1.00 94.94 80 TYR A C 1
ATOM 576 O O . TYR A 1 80 ? -8.499 -9.017 -0.224 1.00 94.94 80 TYR A O 1
ATOM 584 N N . TYR A 1 81 ? -8.855 -10.635 1.287 1.00 92.56 81 TYR A N 1
ATOM 585 C CA . TYR A 1 81 ? -10.295 -10.510 1.376 1.00 92.56 81 TYR A CA 1
ATOM 586 C C . TYR A 1 81 ? -10.721 -10.206 2.818 1.00 92.56 81 TYR A C 1
ATOM 588 O O . TYR A 1 81 ? -10.439 -10.980 3.727 1.00 92.56 81 TYR A O 1
ATOM 596 N N . ARG A 1 82 ? -11.443 -9.116 3.084 1.00 94.81 82 ARG A N 1
ATOM 597 C CA . ARG A 1 82 ? -11.735 -7.959 2.208 1.00 94.81 82 ARG A CA 1
ATOM 598 C C . ARG A 1 82 ? -10.644 -6.900 2.364 1.00 94.81 82 ARG A C 1
ATOM 600 O O . ARG A 1 82 ? -10.104 -6.752 3.450 1.00 94.81 82 ARG A O 1
ATOM 607 N N . SER A 1 83 ? -10.356 -6.120 1.325 1.00 95.00 83 SER A N 1
ATOM 608 C CA . SER A 1 83 ? -9.400 -5.002 1.416 1.00 95.00 83 SER A CA 1
ATOM 609 C C . SER A 1 83 ? -9.949 -3.780 2.160 1.00 95.00 83 SER A C 1
ATOM 611 O O . SER A 1 83 ? -9.173 -2.914 2.550 1.00 95.00 83 SER A O 1
ATOM 613 N N . TRP A 1 84 ? -11.267 -3.703 2.363 1.00 97.81 84 TRP A N 1
ATOM 614 C CA . TRP A 1 84 ? -11.944 -2.589 3.022 1.00 97.81 84 TRP A CA 1
ATOM 615 C C . TRP A 1 84 ? -13.105 -3.095 3.875 1.00 97.81 84 TRP A C 1
ATOM 617 O O . TRP A 1 84 ? -13.855 -3.989 3.467 1.00 97.81 84 TRP A O 1
ATOM 627 N N . THR A 1 85 ? -13.263 -2.532 5.065 1.00 97.94 85 THR A N 1
ATOM 628 C CA . THR A 1 85 ? -14.347 -2.852 5.996 1.00 97.94 85 THR A CA 1
ATOM 629 C C . THR A 1 85 ? -14.609 -1.671 6.931 1.00 97.94 85 THR A C 1
ATOM 631 O O . THR A 1 85 ? -14.084 -0.579 6.737 1.00 97.94 85 THR A O 1
ATOM 634 N N . ARG A 1 86 ? -15.463 -1.865 7.934 1.00 98.06 86 ARG A N 1
ATOM 635 C CA . ARG A 1 86 ? -15.816 -0.859 8.937 1.00 98.06 86 ARG A CA 1
ATOM 636 C C . ARG A 1 86 ? -15.600 -1.381 10.338 1.00 98.06 86 ARG A C 1
ATOM 638 O O . ARG A 1 86 ? -15.640 -2.592 10.573 1.00 98.06 86 ARG A O 1
ATOM 645 N N . LEU A 1 87 ? -15.435 -0.450 11.267 1.00 98.38 87 LEU A N 1
ATOM 646 C CA . LEU A 1 87 ? -15.430 -0.746 12.688 1.00 98.38 87 LEU A CA 1
ATOM 647 C C . LEU A 1 87 ? -16.774 -1.349 13.133 1.00 98.38 87 LEU A C 1
ATOM 649 O O . LEU A 1 87 ? -17.853 -0.846 12.818 1.00 98.38 87 LEU A O 1
ATOM 653 N N . ALA A 1 88 ? -16.708 -2.431 13.902 1.00 97.50 88 ALA A N 1
ATOM 654 C CA . ALA A 1 88 ? -17.829 -2.979 14.661 1.00 97.50 88 ALA A CA 1
ATOM 655 C C . ALA A 1 88 ? -18.057 -2.207 15.969 1.00 97.50 88 ALA A C 1
ATOM 657 O O . ALA A 1 88 ? -19.168 -2.196 16.497 1.00 97.50 88 ALA A O 1
ATOM 658 N N . LYS A 1 89 ? -17.014 -1.554 16.497 1.00 97.00 89 LYS A N 1
ATOM 659 C CA . LYS A 1 89 ? -17.062 -0.781 17.740 1.00 97.00 89 LYS A CA 1
ATOM 660 C C . LYS A 1 89 ? -16.154 0.441 17.649 1.00 97.00 89 LYS A C 1
ATOM 662 O O . LYS A 1 89 ? -15.105 0.365 17.018 1.00 97.00 89 LYS A O 1
ATOM 667 N N . THR A 1 90 ? -16.566 1.539 18.287 1.0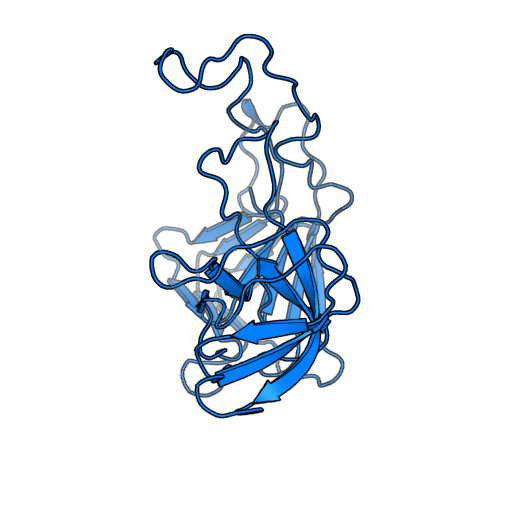0 97.94 90 THR A N 1
ATOM 668 C CA . THR A 1 90 ? -15.737 2.738 18.447 1.00 97.94 90 THR A CA 1
ATOM 669 C C . THR A 1 90 ? -14.369 2.374 19.010 1.00 97.94 90 THR A C 1
ATOM 671 O O . THR A 1 90 ? -14.284 1.604 19.969 1.00 97.94 90 THR A O 1
ATOM 674 N N . VAL A 1 91 ? -13.341 2.962 18.409 1.00 98.31 91 VAL A N 1
ATOM 675 C CA . VAL A 1 91 ? -11.953 2.922 18.874 1.00 98.31 91 VAL A CA 1
ATOM 676 C C . VAL A 1 91 ? -11.722 4.179 19.697 1.00 98.31 91 VAL A C 1
ATOM 678 O O . VAL A 1 91 ? -11.974 5.286 19.212 1.00 98.31 91 VAL A O 1
ATOM 681 N N . GLU A 1 92 ? -11.296 4.010 20.942 1.00 98.25 92 GLU A N 1
ATOM 682 C CA . GLU A 1 92 ? -10.944 5.112 21.831 1.00 98.25 92 GLU A CA 1
ATOM 683 C C . GLU A 1 92 ? -9.435 5.394 21.775 1.00 98.25 92 GLU A C 1
ATOM 685 O O . GLU A 1 92 ? -8.629 4.552 21.381 1.00 98.25 92 GLU A O 1
ATOM 690 N N . ILE A 1 93 ? -9.040 6.602 22.182 1.00 98.31 93 ILE A N 1
ATOM 691 C CA . ILE A 1 93 ? -7.623 6.992 22.222 1.00 98.31 93 ILE A CA 1
ATOM 692 C C . ILE A 1 93 ? -6.870 6.050 23.168 1.00 98.31 93 ILE A C 1
ATOM 694 O O . ILE A 1 93 ? -7.247 5.898 24.332 1.00 98.31 93 ILE A O 1
ATOM 698 N N . GLY A 1 94 ? -5.771 5.472 22.687 1.00 98.31 94 GLY A N 1
ATOM 699 C CA . GLY A 1 94 ? -4.963 4.512 23.434 1.00 98.31 94 GLY A CA 1
ATOM 700 C C . GLY A 1 94 ? -5.343 3.047 23.203 1.00 98.31 94 GLY A C 1
ATOM 701 O O . GLY A 1 94 ? -4.605 2.173 23.662 1.00 98.31 94 GLY A O 1
ATOM 702 N N . ASP A 1 95 ? -6.427 2.757 22.477 1.00 98.50 95 ASP A N 1
ATOM 703 C CA . ASP A 1 95 ? -6.756 1.388 22.082 1.00 98.50 95 ASP A CA 1
ATOM 704 C C . ASP A 1 95 ? -5.744 0.868 21.053 1.00 98.50 95 ASP A C 1
ATOM 706 O O . ASP A 1 95 ? -5.389 1.549 20.094 1.00 98.50 95 ASP A O 1
ATOM 710 N N . ASN A 1 96 ? -5.305 -0.377 21.223 1.00 98.25 96 ASN A N 1
ATOM 711 C CA . ASN A 1 96 ? -4.418 -1.081 20.290 1.00 98.25 96 ASN A CA 1
ATOM 712 C C . ASN A 1 96 ? -5.117 -2.261 19.595 1.00 98.25 96 ASN A C 1
ATOM 714 O O . ASN A 1 96 ? -4.464 -3.173 19.087 1.00 98.25 96 ASN A O 1
ATOM 718 N N . VAL A 1 97 ? -6.450 -2.272 19.611 1.00 98.44 97 VAL A N 1
ATOM 719 C CA . VAL A 1 97 ? -7.270 -3.295 18.967 1.00 98.44 97 VAL A CA 1
ATOM 720 C C . VAL A 1 97 ? -8.417 -2.644 18.209 1.00 98.44 97 VAL A C 1
ATOM 722 O O . VAL A 1 97 ? -9.151 -1.817 18.744 1.00 98.44 97 VAL A O 1
ATOM 725 N N . LEU A 1 98 ? -8.596 -3.061 16.961 1.00 98.50 98 LEU A N 1
ATOM 726 C CA . LEU A 1 98 ? -9.725 -2.689 16.124 1.00 98.50 98 LEU A CA 1
ATOM 727 C C . LEU A 1 98 ? -10.674 -3.879 16.027 1.00 98.50 98 LEU A C 1
ATOM 729 O O . LEU A 1 98 ? -10.271 -4.981 15.655 1.00 98.50 98 LEU A O 1
ATOM 733 N N . LEU A 1 99 ? -11.950 -3.662 16.336 1.00 98.50 99 LEU A N 1
ATOM 734 C CA . LEU A 1 99 ? -12.995 -4.652 16.088 1.00 98.50 99 LEU A CA 1
ATOM 735 C C . LEU A 1 99 ? -13.657 -4.316 14.758 1.00 98.50 99 LEU A C 1
ATOM 737 O O . LEU A 1 99 ? -14.184 -3.218 14.603 1.00 98.50 99 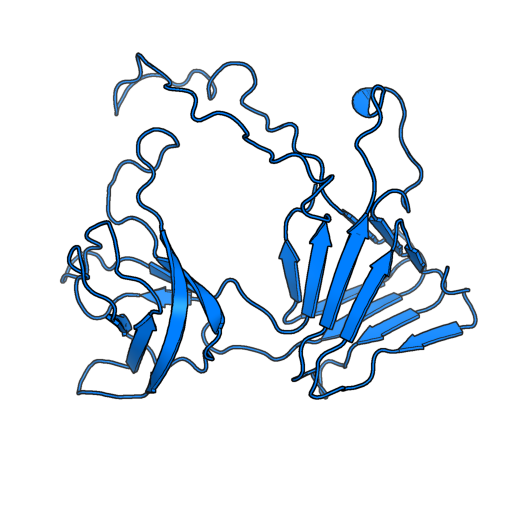LEU A O 1
ATOM 741 N N . LEU A 1 100 ? -13.637 -5.246 13.809 1.00 98.44 100 LEU A N 1
ATOM 742 C CA . LEU A 1 100 ? -14.133 -5.072 12.446 1.00 98.44 100 LEU A CA 1
ATOM 743 C C . LEU A 1 100 ? -15.458 -5.815 12.252 1.00 98.44 100 LEU A C 1
ATOM 745 O O . LEU A 1 100 ? -15.659 -6.906 12.787 1.00 98.44 100 LEU A O 1
ATOM 749 N N . GLN A 1 101 ? -16.356 -5.243 11.447 1.00 97.44 101 GLN A N 1
ATOM 750 C CA . GLN A 1 101 ? -17.671 -5.834 11.150 1.00 97.44 101 GLN A CA 1
ATOM 751 C C . GLN A 1 101 ? -17.574 -7.154 10.385 1.00 97.44 101 GLN A C 1
ATOM 753 O O . GLN A 1 101 ? -18.431 -8.023 10.515 1.00 97.44 101 GLN A O 1
ATOM 758 N N . HIS A 1 102 ? -16.535 -7.302 9.571 1.00 97.75 102 HIS A N 1
ATOM 759 C CA . HIS A 1 102 ? -16.387 -8.415 8.649 1.00 97.75 102 HIS A CA 1
ATOM 760 C C . HIS A 1 102 ? -15.131 -9.219 8.938 1.00 97.75 102 HIS A C 1
ATOM 762 O O . HIS A 1 102 ? -14.147 -8.676 9.437 1.00 97.75 102 HIS A O 1
ATOM 768 N N . GLU A 1 103 ? -15.185 -10.501 8.587 1.00 97.62 103 GLU A N 1
ATOM 769 C CA . GLU A 1 103 ? -14.009 -11.361 8.561 1.00 97.62 103 GLU A CA 1
ATOM 770 C C . GLU A 1 103 ? -13.018 -10.864 7.508 1.00 97.62 103 GLU A C 1
ATOM 772 O O . GLU A 1 103 ? -13.412 -10.501 6.391 1.00 97.62 103 GLU A O 1
ATOM 777 N N . VAL A 1 104 ? -11.741 -10.837 7.882 1.00 97.94 104 VAL A N 1
ATOM 778 C CA . VAL A 1 104 ? -10.628 -10.499 6.996 1.00 97.94 104 VAL A CA 1
ATOM 779 C C . VAL A 1 104 ? -9.509 -11.528 7.130 1.00 97.94 104 VAL A C 1
ATOM 781 O O . VAL A 1 104 ? -9.338 -12.133 8.186 1.00 97.94 104 VAL A O 1
ATOM 784 N N . ASN A 1 105 ? -8.730 -11.713 6.066 1.00 96.81 105 ASN A N 1
ATOM 785 C CA . ASN A 1 105 ? -7.544 -12.576 6.043 1.00 96.81 105 ASN A CA 1
ATOM 786 C C . ASN A 1 105 ? -6.227 -11.777 6.099 1.00 96.81 105 ASN A C 1
ATOM 788 O O . ASN A 1 105 ? -5.230 -12.195 5.515 1.00 96.81 105 ASN A O 1
ATOM 792 N N . TRP A 1 106 ? -6.241 -10.606 6.738 1.00 97.81 106 TRP A N 1
ATOM 793 C CA . TRP A 1 106 ? -5.049 -9.770 6.896 1.00 97.81 106 TRP A CA 1
ATOM 794 C C . TRP A 1 106 ? -4.010 -10.457 7.788 1.00 97.81 106 TRP A C 1
ATOM 796 O O . TRP A 1 106 ? -4.338 -11.326 8.599 1.00 97.81 106 TRP A O 1
ATOM 806 N N . GLU A 1 107 ? -2.757 -10.050 7.646 1.00 97.19 107 GLU A N 1
ATOM 807 C CA . GLU A 1 107 ? -1.591 -10.709 8.228 1.00 97.19 107 GLU A CA 1
ATOM 808 C C . GLU A 1 107 ? -0.760 -9.730 9.080 1.00 97.19 107 GLU A C 1
ATOM 810 O O . GLU A 1 107 ? -0.766 -8.522 8.827 1.00 97.19 107 GLU A O 1
ATOM 815 N N . PRO A 1 108 ? -0.028 -10.227 10.096 1.00 97.81 108 PRO A N 1
ATOM 816 C CA . PRO A 1 108 ? 0.924 -9.419 10.856 1.00 97.81 108 PRO A CA 1
ATOM 817 C C . PRO A 1 108 ? 1.965 -8.718 9.973 1.00 97.81 108 PRO A C 1
ATOM 819 O O . PRO A 1 108 ? 2.410 -9.263 8.966 1.00 97.81 108 PRO A O 1
ATOM 822 N N . GLY A 1 109 ? 2.383 -7.520 10.379 1.00 97.19 109 GLY A N 1
ATOM 823 C CA . GLY A 1 109 ? 3.341 -6.674 9.665 1.00 97.19 109 GLY A CA 1
ATOM 824 C C . GLY A 1 109 ? 2.732 -5.835 8.539 1.00 97.19 109 GLY A C 1
ATOM 825 O O . GLY A 1 109 ? 3.401 -4.940 8.028 1.00 97.19 109 GLY A O 1
ATOM 826 N N . GLN A 1 110 ? 1.474 -6.077 8.164 1.00 97.88 110 GLN A N 1
ATOM 827 C CA . GLN A 1 110 ? 0.785 -5.266 7.165 1.00 97.88 110 GLN A CA 1
ATOM 828 C C . GLN A 1 110 ? 0.320 -3.926 7.735 1.00 97.88 110 GLN A C 1
ATOM 830 O O . GLN A 1 110 ? -0.033 -3.811 8.909 1.00 97.88 110 GLN A O 1
ATOM 835 N N . GLU A 1 111 ? 0.271 -2.919 6.872 1.00 98.06 111 GLU A N 1
ATOM 836 C CA . GLU A 1 111 ? -0.243 -1.591 7.171 1.00 98.06 111 GLU A CA 1
ATOM 837 C C . GLU A 1 111 ? -1.713 -1.474 6.773 1.00 98.06 111 GLU A C 1
ATOM 839 O O . GLU A 1 111 ? -2.145 -1.905 5.694 1.00 98.06 111 GLU A O 1
ATOM 844 N N . ILE A 1 112 ? -2.478 -0.834 7.648 1.00 98.56 112 ILE A N 1
ATOM 845 C CA . ILE A 1 112 ? -3.864 -0.450 7.420 1.00 98.56 112 ILE A CA 1
ATOM 846 C C . ILE A 1 112 ? -4.011 1.063 7.515 1.00 98.56 112 ILE A C 1
ATOM 848 O O . ILE A 1 112 ? -3.238 1.727 8.199 1.00 98.56 112 ILE A O 1
ATOM 852 N N . VAL A 1 113 ? -5.049 1.593 6.882 1.00 98.25 113 VAL A N 1
ATOM 853 C CA . VAL A 1 113 ? -5.561 2.932 7.156 1.00 98.25 113 VAL A CA 1
ATOM 854 C C . VAL A 1 113 ? -6.822 2.823 8.003 1.00 98.25 113 VAL A C 1
ATOM 856 O O . VAL A 1 113 ? -7.745 2.086 7.656 1.00 98.25 113 VAL A O 1
ATOM 859 N N . LEU A 1 114 ? -6.867 3.564 9.104 1.00 98.44 114 LEU A N 1
ATOM 860 C CA . LEU A 1 114 ? -8.065 3.834 9.887 1.00 98.44 114 LEU A CA 1
ATOM 861 C C . LEU A 1 114 ? -8.521 5.261 9.568 1.00 98.44 114 LEU A C 1
ATOM 863 O O . LEU A 1 114 ? -7.835 6.236 9.875 1.00 98.44 114 LEU A O 1
ATOM 867 N N . VAL A 1 115 ? -9.664 5.378 8.897 1.00 97.06 115 VAL A N 1
ATOM 868 C CA . VAL A 1 115 ? -10.141 6.654 8.353 1.00 97.06 115 VAL A CA 1
ATOM 869 C C . VAL A 1 115 ? -10.808 7.489 9.444 1.00 97.06 115 VAL A C 1
ATOM 871 O O . VAL A 1 115 ? -11.471 6.964 10.343 1.00 97.06 115 VAL A O 1
ATOM 874 N N . THR A 1 116 ? -10.650 8.809 9.368 1.00 94.38 116 THR A N 1
ATOM 875 C CA . THR A 1 116 ? -11.272 9.755 10.294 1.00 94.38 116 THR A CA 1
ATOM 876 C C . THR A 1 116 ? -12.796 9.599 10.335 1.00 94.38 116 THR A C 1
ATOM 878 O O . THR A 1 116 ? -13.463 9.259 9.356 1.00 94.38 116 THR A O 1
ATOM 881 N N . SER A 1 117 ? -13.364 9.872 11.506 1.00 92.75 117 SER A N 1
ATOM 882 C CA . SER A 1 117 ? -14.813 10.019 11.688 1.00 92.75 117 SER A CA 1
ATOM 883 C C . SER A 1 117 ? -15.250 11.481 11.826 1.00 92.75 117 SER A C 1
ATOM 885 O O . SER A 1 117 ? -16.436 11.771 11.983 1.00 92.75 117 SER A O 1
ATOM 887 N N . ALA A 1 118 ? -14.302 12.419 11.747 1.00 88.06 118 ALA A N 1
ATOM 888 C CA . ALA A 1 118 ? -14.593 13.841 11.753 1.00 88.06 118 ALA A CA 1
ATOM 889 C C . ALA A 1 118 ? -15.191 14.286 10.413 1.00 88.06 118 ALA A C 1
ATOM 891 O O . ALA A 1 118 ? -14.785 13.842 9.344 1.00 88.06 118 ALA A O 1
ATOM 892 N N . MET A 1 119 ? -16.117 15.246 10.466 1.00 83.31 119 MET A N 1
ATOM 893 C CA . MET A 1 119 ? -16.671 15.862 9.252 1.00 83.31 119 MET A CA 1
ATOM 894 C C . MET A 1 119 ? -15.628 16.657 8.456 1.00 83.31 119 MET A C 1
ATOM 896 O O . MET A 1 119 ? -15.790 16.860 7.255 1.00 83.31 119 MET A O 1
ATOM 900 N N . LYS A 1 120 ? -14.594 17.165 9.135 1.00 80.94 120 LYS A N 1
ATOM 901 C CA . LYS A 1 120 ? -13.490 17.897 8.522 1.00 80.94 120 LYS A CA 1
ATOM 902 C C . LYS A 1 120 ? -12.332 16.925 8.328 1.00 80.94 120 LYS A C 1
ATOM 904 O O . LYS A 1 120 ? -11.718 16.527 9.310 1.00 80.94 120 LYS A O 1
ATOM 909 N N . ASP A 1 121 ? -12.036 16.605 7.075 1.00 82.25 121 ASP A N 1
ATOM 910 C CA . ASP A 1 121 ? -10.804 15.926 6.681 1.00 82.25 121 ASP A CA 1
ATOM 911 C C . ASP A 1 121 ? -10.013 16.864 5.769 1.00 82.25 121 ASP A C 1
ATOM 913 O O . ASP A 1 121 ? -10.386 17.149 4.631 1.00 82.25 121 ASP A O 1
ATOM 917 N N . SER A 1 122 ? -8.977 17.467 6.335 1.00 74.62 122 SER A N 1
ATOM 918 C CA . SER A 1 122 ? -8.118 18.437 5.658 1.00 74.62 122 SER A CA 1
ATOM 919 C C . SER A 1 122 ? -6.717 18.319 6.231 1.00 74.62 122 SER A C 1
ATOM 921 O O . SER A 1 122 ? -6.559 17.809 7.332 1.00 74.62 122 SER A O 1
ATOM 923 N N . ARG A 1 123 ? -5.705 18.847 5.543 1.00 70.31 123 ARG A N 1
ATOM 924 C CA . ARG A 1 123 ? -4.305 18.781 6.000 1.00 70.31 123 ARG A CA 1
ATOM 925 C C . ARG A 1 123 ? -4.099 19.253 7.446 1.00 70.31 123 ARG A C 1
ATOM 927 O O . ARG A 1 123 ? -3.451 18.572 8.225 1.00 70.31 123 ARG A O 1
ATOM 934 N N . GLU A 1 124 ? -4.693 20.387 7.814 1.00 69.88 124 GLU A N 1
ATOM 935 C CA . GLU A 1 124 ? -4.620 20.952 9.175 1.00 69.88 124 GLU A CA 1
ATOM 936 C C . GLU A 1 124 ? -5.479 20.198 10.207 1.00 69.88 124 GLU A C 1
ATOM 938 O O . GLU A 1 124 ? -5.409 20.463 11.403 1.00 69.88 124 GLU A O 1
ATOM 943 N N . TRP A 1 125 ? -6.331 19.284 9.745 1.00 73.69 125 TRP A N 1
ATOM 944 C CA . TRP A 1 125 ? -7.241 18.494 10.568 1.00 73.69 125 TRP A CA 1
ATOM 945 C C . TRP A 1 125 ? -7.238 17.036 10.106 1.00 73.69 125 TRP A C 1
ATOM 947 O O . TRP A 1 125 ? -8.276 16.457 9.785 1.00 73.69 125 TRP A O 1
ATOM 957 N N . HIS A 1 126 ? -6.039 16.470 9.999 1.00 83.75 126 HIS A N 1
ATOM 958 C CA . HIS A 1 126 ? -5.840 15.089 9.596 1.00 83.75 126 HIS A CA 1
ATOM 959 C C . HIS A 1 126 ? -5.921 14.186 10.825 1.00 83.75 126 HIS A C 1
ATOM 961 O O . HIS A 1 126 ? -5.098 14.284 11.730 1.00 83.75 126 HIS A O 1
ATOM 967 N N . GLN A 1 127 ? -6.929 13.319 10.850 1.00 93.06 127 GLN A N 1
ATOM 968 C CA . GLN A 1 127 ? -7.113 12.315 11.902 1.00 93.06 127 GLN A CA 1
ATOM 969 C C . GLN A 1 127 ? -7.202 10.902 11.323 1.00 93.06 127 GLN A C 1
ATOM 971 O O . GLN A 1 127 ? -7.751 10.016 11.964 1.00 93.06 127 GLN A O 1
ATOM 976 N N . ASN A 1 128 ? -6.744 10.698 10.085 1.00 95.06 128 ASN A N 1
ATOM 977 C CA . ASN A 1 128 ? -6.570 9.343 9.578 1.00 95.06 128 ASN A CA 1
ATOM 978 C C . ASN A 1 128 ? -5.285 8.777 10.185 1.00 95.06 128 ASN A C 1
ATOM 980 O O . ASN A 1 128 ? -4.328 9.513 10.422 1.00 95.06 128 ASN A O 1
ATOM 984 N N . GLU A 1 129 ? -5.258 7.476 10.426 1.00 97.12 129 GLU A N 1
ATOM 985 C CA . GLU A 1 129 ? -4.104 6.810 11.020 1.00 97.12 129 GLU A CA 1
ATOM 986 C C . GLU A 1 129 ? -3.636 5.686 10.102 1.00 97.12 129 GLU A C 1
ATOM 988 O O . GLU A 1 129 ? -4.455 4.917 9.599 1.00 97.12 129 GLU A O 1
ATOM 993 N N . VAL A 1 130 ? -2.324 5.585 9.887 1.00 97.31 130 VAL A N 1
ATOM 994 C CA . VAL A 1 130 ? -1.706 4.397 9.289 1.00 97.31 130 VAL A CA 1
ATOM 995 C C . VAL A 1 130 ? -1.097 3.581 10.418 1.00 97.31 130 VAL A C 1
ATOM 997 O O . VAL A 1 130 ? -0.276 4.092 11.179 1.00 97.31 130 VAL A O 1
ATOM 1000 N N . LEU A 1 131 ? -1.548 2.338 10.564 1.00 98.12 131 LEU A N 1
ATOM 1001 C CA . LEU A 1 131 ? -1.241 1.482 11.711 1.00 98.12 131 LEU A CA 1
ATOM 1002 C C . LEU A 1 131 ? -0.757 0.114 11.222 1.00 98.12 131 LEU A C 1
ATOM 1004 O O . LEU A 1 131 ? -1.257 -0.402 10.222 1.00 98.12 131 LEU A O 1
ATOM 1008 N N . THR A 1 132 ? 0.190 -0.489 11.940 1.00 98.56 132 THR A N 1
ATOM 1009 C CA . THR A 1 132 ? 0.731 -1.819 11.621 1.00 98.56 132 THR A CA 1
ATOM 1010 C C . THR A 1 132 ? 0.028 -2.904 12.430 1.00 98.56 132 THR A C 1
ATOM 1012 O O . THR A 1 132 ? -0.160 -2.766 13.642 1.00 98.56 132 THR A O 1
ATOM 1015 N N . ILE A 1 133 ? -0.355 -3.989 11.758 1.00 98.69 133 ILE A N 1
ATOM 1016 C CA . ILE A 1 133 ? -1.002 -5.157 12.357 1.00 98.69 133 ILE A CA 1
ATOM 1017 C C . ILE A 1 133 ? 0.025 -5.992 13.126 1.00 98.69 133 ILE A C 1
ATOM 1019 O O . ILE A 1 133 ? 1.006 -6.452 12.552 1.00 98.69 133 ILE A O 1
ATOM 1023 N N . SER A 1 134 ? -0.259 -6.293 14.391 1.00 98.62 134 SER A N 1
ATOM 1024 C CA . SER A 1 134 ? 0.524 -7.232 15.202 1.00 98.62 134 SER A CA 1
ATOM 1025 C C . SER A 1 134 ? -0.042 -8.654 15.158 1.00 98.62 134 SER A C 1
ATOM 1027 O O . SER A 1 134 ? 0.702 -9.630 15.076 1.00 98.62 134 SER A O 1
ATOM 1029 N N . SER A 1 135 ? -1.370 -8.804 15.197 1.00 98.56 135 SER A N 1
ATOM 1030 C CA . SER A 1 135 ? -2.050 -10.101 15.079 1.00 98.56 135 SER A CA 1
ATOM 1031 C C . SER A 1 135 ? -3.520 -9.953 14.687 1.00 98.56 135 SER A C 1
ATOM 1033 O O . SER A 1 135 ? -4.127 -8.898 14.875 1.00 98.56 135 SER A O 1
ATOM 1035 N N . VAL A 1 136 ? -4.103 -11.020 14.134 1.00 98.19 136 VAL A N 1
ATOM 1036 C CA . VAL A 1 136 ? -5.486 -11.045 13.640 1.00 98.19 136 VAL A CA 1
ATOM 1037 C C . VAL A 1 136 ? -6.222 -12.257 14.203 1.00 98.19 136 VAL A C 1
ATOM 1039 O O . VAL A 1 136 ? -5.726 -13.380 14.147 1.00 98.19 136 VAL A O 1
ATOM 1042 N N . HIS A 1 137 ? -7.426 -12.030 14.730 1.00 98.00 137 HIS A N 1
ATOM 1043 C CA . HIS A 1 137 ? -8.299 -13.069 15.272 1.00 98.00 137 HIS A CA 1
ATOM 1044 C C . HIS A 1 137 ? -9.692 -12.972 14.650 1.00 98.00 137 HIS A C 1
ATOM 1046 O O . HIS A 1 137 ? -10.427 -12.015 14.896 1.00 98.00 137 HIS A O 1
ATOM 1052 N N . VAL A 1 138 ? -10.057 -13.970 13.847 1.00 97.06 138 VAL A N 1
ATOM 1053 C CA . VAL A 1 138 ? -11.345 -14.030 13.140 1.00 97.06 138 VAL A CA 1
ATOM 1054 C C . VAL A 1 138 ? -12.453 -14.528 14.078 1.00 97.06 138 VAL A C 1
ATOM 1056 O O . VAL A 1 138 ? -12.213 -15.373 14.940 1.00 97.06 138 VAL A O 1
ATOM 1059 N N . SER A 1 139 ? -13.649 -13.955 13.932 1.00 94.25 139 SER A N 1
ATOM 1060 C CA . SER A 1 139 ? -14.869 -14.243 14.706 1.00 94.25 139 SER A CA 1
ATOM 1061 C C . SER A 1 139 ? -14.662 -14.278 16.239 1.00 94.25 139 SER A C 1
ATOM 1063 O O . SER A 1 139 ? -15.059 -15.241 16.901 1.00 94.25 139 SER A O 1
ATOM 1065 N N . PRO A 1 140 ? -14.049 -13.246 16.857 1.00 95.44 140 PRO A N 1
ATOM 1066 C CA . PRO A 1 140 ? -13.716 -13.265 18.286 1.00 95.44 140 PRO A CA 1
ATOM 1067 C C . PRO A 1 140 ? -14.951 -13.215 19.203 1.00 95.44 140 PRO A C 1
ATOM 1069 O O . PRO A 1 140 ? -14.867 -13.587 20.374 1.00 95.44 140 PRO A O 1
ATOM 1072 N N . ALA A 1 141 ? -16.087 -12.724 18.699 1.00 94.12 141 ALA A N 1
ATOM 1073 C CA . ALA A 1 141 ? -17.349 -12.602 19.419 1.00 94.12 141 ALA A CA 1
ATOM 1074 C C . ALA A 1 141 ? -18.530 -12.530 18.435 1.00 94.12 141 ALA A C 1
ATOM 1076 O O . ALA A 1 141 ? -18.344 -12.301 17.240 1.00 94.12 141 ALA A O 1
ATOM 1077 N N . THR A 1 142 ? -19.755 -12.679 18.944 1.00 92.81 142 THR A N 1
ATOM 1078 C CA . THR A 1 142 ? -20.979 -12.423 18.169 1.00 92.81 142 THR A CA 1
ATOM 1079 C C . THR A 1 142 ? -20.969 -10.993 17.618 1.00 92.81 142 THR A C 1
ATOM 1081 O O . THR A 1 142 ? -20.609 -10.063 18.338 1.00 92.81 142 THR A O 1
ATOM 1084 N N . ASP A 1 143 ? -21.354 -10.830 16.350 1.00 91.44 143 ASP A N 1
ATOM 1085 C CA . ASP A 1 143 ? -21.405 -9.552 15.617 1.00 91.44 143 ASP A CA 1
ATOM 1086 C C . ASP A 1 143 ? -20.047 -8.853 15.387 1.00 91.44 143 ASP A C 1
ATOM 1088 O O . ASP A 1 143 ? -20.002 -7.711 14.928 1.00 91.44 143 ASP A O 1
ATOM 1092 N N . VAL A 1 144 ? -18.929 -9.541 15.648 1.00 97.12 144 VAL A N 1
ATOM 1093 C CA . VAL A 1 144 ? -17.577 -9.073 15.313 1.00 97.12 144 VAL A CA 1
ATOM 1094 C C . VAL A 1 144 ? -16.940 -10.060 14.348 1.00 97.12 144 VAL A C 1
ATOM 1096 O O . VAL A 1 144 ? -16.688 -11.210 14.700 1.00 97.12 144 VAL A O 1
ATOM 1099 N N . GLY A 1 145 ? -16.646 -9.608 13.131 1.00 97.56 145 GLY A N 1
ATOM 1100 C CA . GLY A 1 145 ? -16.010 -10.444 12.120 1.00 97.56 145 GLY A CA 1
ATOM 1101 C C . GLY A 1 145 ? -14.522 -10.662 12.385 1.00 97.56 145 GLY A C 1
ATOM 1102 O O . GLY A 1 145 ? -14.010 -11.758 12.182 1.00 97.56 145 GLY A O 1
ATOM 1103 N N . THR A 1 146 ? -13.791 -9.657 12.867 1.00 98.50 146 THR A N 1
ATOM 1104 C CA . THR A 1 146 ? -12.357 -9.807 13.174 1.00 98.50 146 THR A CA 1
ATOM 1105 C C . THR A 1 146 ? -11.899 -8.821 14.243 1.00 98.50 146 THR A C 1
ATOM 1107 O O . THR A 1 146 ? -12.317 -7.668 14.235 1.00 98.50 146 THR A O 1
ATOM 1110 N N . ALA A 1 147 ? -11.023 -9.261 15.147 1.00 98.56 147 ALA A N 1
ATOM 1111 C CA . ALA A 1 147 ? -10.207 -8.389 15.987 1.00 98.56 147 ALA A CA 1
ATOM 1112 C C . ALA A 1 147 ? -8.801 -8.273 15.386 1.00 98.56 147 ALA A C 1
ATOM 1114 O O . ALA A 1 147 ? -8.119 -9.283 15.203 1.00 98.56 147 ALA A O 1
ATOM 1115 N N . VAL A 1 148 ? -8.381 -7.046 15.087 1.00 98.56 148 VAL A N 1
ATOM 1116 C CA . VAL A 1 148 ? -7.044 -6.717 14.581 1.00 98.56 148 VAL A CA 1
ATOM 1117 C C . VAL A 1 148 ? -6.283 -6.010 15.688 1.00 98.56 148 VAL A C 1
ATOM 1119 O O . VAL A 1 148 ? -6.661 -4.916 16.097 1.00 98.56 148 VAL A O 1
ATOM 1122 N N . PHE A 1 149 ? -5.231 -6.643 16.186 1.00 98.62 149 PHE A N 1
ATOM 1123 C CA . PHE A 1 149 ? -4.321 -6.045 17.153 1.00 98.62 149 PHE A CA 1
ATOM 1124 C C . PHE A 1 149 ? -3.231 -5.284 16.413 1.00 98.62 149 PHE A C 1
ATOM 1126 O O . PHE A 1 149 ? -2.814 -5.680 15.324 1.00 98.62 149 PHE A O 1
ATOM 1133 N N . LEU A 1 150 ? -2.774 -4.199 17.018 1.00 98.62 150 LEU A N 1
ATOM 1134 C CA . LEU A 1 150 ? -1.846 -3.248 16.427 1.00 98.62 150 LEU A CA 1
ATOM 1135 C C . LEU A 1 150 ? -0.527 -3.225 17.209 1.00 98.62 150 LEU A C 1
ATOM 1137 O O . LEU A 1 150 ? -0.513 -3.505 18.410 1.00 98.62 150 LEU A O 1
ATOM 1141 N N . ASP A 1 151 ? 0.574 -2.885 16.538 1.00 97.94 151 ASP A N 1
ATOM 1142 C CA . ASP A 1 151 ? 1.878 -2.661 17.191 1.00 97.94 151 ASP A CA 1
ATOM 1143 C C . ASP A 1 151 ? 1.916 -1.338 17.983 1.00 97.94 151 ASP A C 1
ATOM 1145 O O . ASP A 1 151 ? 2.708 -1.174 18.913 1.00 97.94 151 ASP A O 1
ATOM 1149 N N . GLY A 1 152 ? 1.035 -0.399 17.629 1.00 95.75 152 GLY A N 1
ATOM 1150 C CA . GLY A 1 152 ? 0.827 0.881 18.302 1.00 95.75 152 GLY A CA 1
ATOM 1151 C C . GLY A 1 152 ? -0.618 1.059 18.767 1.00 95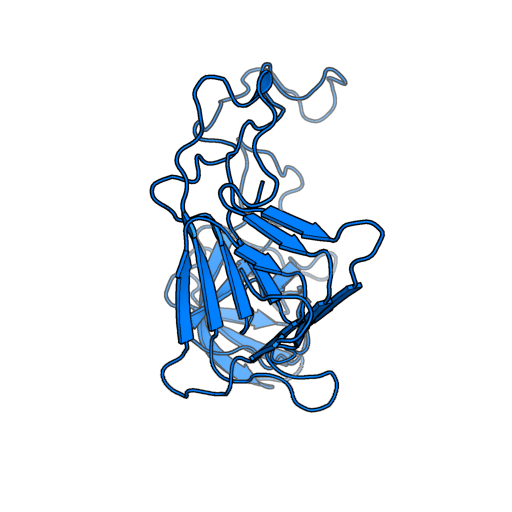.75 152 GLY A C 1
ATOM 1152 O O . GLY A 1 152 ? -1.478 0.219 18.519 1.00 95.75 152 GLY A O 1
ATOM 1153 N N . ALA A 1 153 ? -0.888 2.167 19.449 1.00 97.12 153 ALA A N 1
ATOM 1154 C CA . ALA A 1 153 ? -2.237 2.537 19.857 1.00 97.12 153 ALA A CA 1
ATOM 1155 C C . ALA A 1 153 ? -2.782 3.664 18.974 1.00 97.12 153 ALA A C 1
ATOM 1157 O O . ALA A 1 153 ? -2.014 4.535 18.563 1.00 97.12 153 ALA A O 1
ATOM 1158 N N . ALA A 1 154 ? -4.095 3.662 18.746 1.00 97.69 154 ALA A N 1
ATOM 1159 C CA . ALA A 1 154 ? -4.792 4.745 18.069 1.00 97.69 154 ALA A CA 1
ATOM 1160 C C . ALA A 1 154 ? -4.622 6.055 18.850 1.00 97.69 154 ALA A C 1
ATOM 1162 O O . ALA A 1 154 ? -4.801 6.096 20.076 1.00 97.69 154 ALA A O 1
ATOM 1163 N N . VAL A 1 155 ? -4.266 7.129 18.152 1.00 97.81 155 VAL A N 1
ATOM 1164 C CA . VAL A 1 155 ? -4.064 8.454 18.757 1.00 97.81 155 VAL A CA 1
ATOM 1165 C C . VAL A 1 155 ? -5.308 9.335 18.657 1.00 97.81 155 VAL A C 1
ATOM 1167 O O . VAL A 1 155 ? -5.422 10.317 19.398 1.00 97.81 155 VAL A O 1
ATOM 1170 N N . TYR A 1 156 ? -6.265 8.969 17.802 1.00 97.25 156 TYR A N 1
ATOM 1171 C CA . TYR A 1 156 ? -7.569 9.604 17.687 1.00 97.25 156 TYR A CA 1
ATOM 1172 C C . TYR A 1 156 ? -8.703 8.632 18.017 1.00 97.25 156 TYR A C 1
ATOM 1174 O O . TYR A 1 156 ? -8.560 7.413 18.057 1.00 97.25 156 TYR A O 1
ATOM 1182 N N . ARG A 1 157 ? -9.875 9.206 18.295 1.00 96.94 157 ARG A N 1
ATOM 1183 C CA . ARG A 1 157 ? -11.110 8.448 18.479 1.00 96.94 157 ARG A CA 1
ATOM 1184 C C . ARG A 1 157 ? -11.795 8.264 17.127 1.00 96.94 157 ARG A C 1
ATOM 1186 O O . ARG A 1 157 ? -12.041 9.251 16.431 1.00 96.94 157 ARG A O 1
ATOM 1193 N N . HIS A 1 158 ? -12.189 7.034 16.809 1.00 97.69 158 HIS A N 1
ATOM 1194 C CA . HIS A 1 158 ? -12.889 6.702 15.565 1.00 97.69 158 HIS A CA 1
ATOM 1195 C C . HIS A 1 158 ? -14.257 6.096 15.858 1.00 97.69 158 HIS A C 1
ATOM 1197 O O . HIS A 1 158 ? -14.368 5.013 16.434 1.00 97.69 158 HIS A O 1
ATOM 1203 N N . ASP A 1 159 ? -15.313 6.815 15.476 1.00 96.69 159 ASP A N 1
ATOM 1204 C CA . ASP A 1 159 ? -16.690 6.450 15.794 1.00 96.69 159 ASP A CA 1
ATOM 1205 C C . ASP A 1 159 ? -17.171 5.188 15.074 1.00 96.69 159 ASP A C 1
ATOM 1207 O O . ASP A 1 159 ? -17.079 5.078 13.852 1.00 96.69 159 ASP A O 1
ATOM 1211 N N . ALA A 1 160 ? -17.794 4.284 15.834 1.00 96.31 160 ALA A N 1
ATOM 1212 C CA . ALA A 1 160 ? -18.660 3.238 15.309 1.00 96.31 160 ALA A CA 1
ATOM 1213 C C . ALA A 1 160 ? -19.928 3.127 16.163 1.00 96.31 160 ALA A C 1
ATOM 1215 O O . ALA A 1 160 ? -19.944 2.538 17.245 1.00 96.31 160 ALA A O 1
ATOM 1216 N N . ASN A 1 161 ? -21.002 3.736 15.671 1.00 90.38 161 ASN A N 1
ATOM 1217 C CA . ASN A 1 161 ? -22.318 3.759 16.301 1.00 90.38 161 ASN A CA 1
ATOM 1218 C C . ASN A 1 161 ? -23.404 3.367 15.284 1.00 90.38 161 ASN A C 1
ATOM 1220 O O . ASN A 1 161 ? -23.096 2.937 14.178 1.00 90.38 161 ASN A O 1
ATOM 1224 N N . GLY A 1 162 ? -24.687 3.482 15.639 1.00 86.69 162 GLY A N 1
ATOM 1225 C CA . GLY A 1 162 ? -25.788 3.078 14.752 1.00 86.69 162 GLY A CA 1
ATOM 1226 C C . GLY A 1 162 ? -25.933 3.898 13.459 1.00 86.69 162 GLY A C 1
ATOM 1227 O O . GLY A 1 162 ? -26.579 3.426 12.530 1.00 86.69 162 GLY A O 1
ATOM 1228 N N . ASN A 1 163 ? -25.343 5.095 13.383 1.00 87.62 163 ASN A N 1
ATOM 1229 C CA . ASN A 1 163 ? -25.483 6.008 12.242 1.00 87.62 163 ASN A CA 1
ATOM 1230 C C . ASN A 1 163 ? -24.245 6.043 11.338 1.00 87.62 163 ASN A C 1
ATOM 1232 O O . ASN A 1 163 ? -24.371 6.305 10.145 1.00 87.62 163 ASN A O 1
ATOM 1236 N N . TYR A 1 164 ? -23.057 5.824 11.903 1.00 91.75 164 TYR A N 1
ATOM 1237 C CA . TYR A 1 164 ? -21.791 5.869 11.177 1.00 91.75 164 TYR A CA 1
ATOM 1238 C C . TYR A 1 164 ? -20.776 4.924 11.808 1.00 91.75 164 TYR A C 1
ATOM 1240 O O . TYR A 1 164 ? -20.705 4.819 13.036 1.00 91.75 164 TYR A O 1
ATOM 1248 N N . GLN A 1 165 ? -19.977 4.271 10.967 1.00 96.31 165 GLN A N 1
ATOM 1249 C CA . GLN A 1 165 ? -18.810 3.513 11.388 1.00 96.31 165 GLN A CA 1
ATOM 1250 C C . GLN A 1 165 ? -17.614 3.897 10.531 1.00 96.31 165 GLN A C 1
ATOM 1252 O O . GLN A 1 165 ? -17.697 3.840 9.303 1.00 96.31 165 GLN A O 1
ATOM 1257 N N . ALA A 1 166 ? -16.519 4.268 11.191 1.00 97.56 166 ALA A N 1
ATOM 1258 C CA . ALA A 1 166 ? -15.270 4.578 10.522 1.00 97.56 166 ALA A CA 1
ATOM 1259 C C . ALA A 1 166 ? -14.774 3.375 9.714 1.00 97.56 166 ALA A C 1
ATOM 1261 O O . ALA A 1 166 ? -14.994 2.209 10.072 1.00 97.56 166 ALA A O 1
ATOM 1262 N N . GLU A 1 167 ? -14.128 3.683 8.600 1.00 98.19 167 GLU A N 1
ATOM 1263 C CA . GLU A 1 167 ? -13.672 2.695 7.639 1.00 98.19 167 GLU A CA 1
ATOM 1264 C C . GLU A 1 167 ? -12.226 2.290 7.922 1.00 98.19 167 GLU A C 1
ATOM 1266 O O . GLU A 1 167 ? -11.417 3.091 8.393 1.00 98.19 167 GLU A O 1
ATOM 1271 N N . VAL A 1 168 ? -11.921 1.024 7.648 1.00 98.56 168 VAL A N 1
ATOM 1272 C CA . VAL A 1 168 ? -10.589 0.446 7.806 1.00 98.56 168 VAL A CA 1
ATOM 1273 C C . VAL A 1 168 ? -10.209 -0.248 6.508 1.00 98.56 168 VAL A C 1
ATOM 1275 O O . VAL A 1 168 ? -10.956 -1.100 6.017 1.00 98.56 168 VAL A O 1
ATOM 1278 N N . GLY A 1 169 ? -9.053 0.111 5.960 1.00 98.25 169 GLY A N 1
ATOM 1279 C CA . GLY A 1 169 ? -8.551 -0.409 4.693 1.00 98.25 169 GLY A CA 1
ATOM 1280 C C . GLY A 1 169 ? -7.175 -1.035 4.819 1.00 98.25 169 GLY A C 1
ATOM 1281 O O . GLY A 1 169 ? -6.315 -0.484 5.491 1.00 98.25 169 GLY A O 1
ATOM 1282 N N . LEU A 1 170 ? -6.938 -2.147 4.128 1.00 98.25 170 LEU A N 1
ATOM 1283 C CA . LEU A 1 170 ? -5.612 -2.744 4.006 1.00 98.25 170 LEU A CA 1
ATOM 1284 C C . LEU A 1 170 ? -4.810 -2.034 2.912 1.00 98.25 170 LEU A C 1
ATOM 1286 O O . LEU A 1 170 ? -5.200 -2.078 1.737 1.00 98.25 170 LEU A O 1
ATOM 1290 N N . LEU A 1 171 ? -3.665 -1.461 3.277 1.00 97.06 171 LEU A N 1
ATOM 1291 C CA . LEU A 1 171 ? -2.748 -0.795 2.349 1.00 97.06 171 LEU A CA 1
ATOM 1292 C C . LEU A 1 171 ? -1.746 -1.780 1.742 1.00 97.06 171 LEU A C 1
ATOM 1294 O O . LEU A 1 171 ? -1.512 -1.742 0.536 1.00 97.06 171 LEU A O 1
ATOM 1298 N N . SER A 1 172 ? -1.214 -2.699 2.552 1.00 97.50 172 SER A N 1
ATOM 1299 C CA . SER A 1 172 ? -0.147 -3.599 2.108 1.00 97.50 172 SER A CA 1
ATOM 1300 C C . SER A 1 172 ? -0.600 -4.652 1.101 1.00 97.50 172 SER A C 1
ATOM 1302 O O . SER A 1 172 ? -1.702 -5.203 1.200 1.00 97.50 172 SER A O 1
ATOM 1304 N N . ARG A 1 173 ? 0.277 -4.977 0.148 1.00 97.00 173 ARG A N 1
ATOM 1305 C CA . ARG A 1 173 ? 0.130 -6.118 -0.769 1.00 97.00 173 ARG A CA 1
ATOM 1306 C C . ARG A 1 173 ? 1.437 -6.901 -0.872 1.00 97.00 173 ARG A C 1
ATOM 1308 O O . ARG A 1 173 ? 2.493 -6.399 -0.501 1.00 97.00 173 ARG A O 1
ATOM 1315 N N . THR A 1 174 ? 1.359 -8.127 -1.383 1.00 95.62 174 THR A N 1
ATOM 1316 C CA . THR A 1 174 ? 2.518 -9.025 -1.482 1.00 95.62 174 THR A CA 1
ATOM 1317 C C . THR A 1 174 ? 3.561 -8.531 -2.478 1.00 95.62 174 THR A C 1
ATOM 1319 O O . THR A 1 174 ? 4.756 -8.634 -2.219 1.00 95.62 174 THR A O 1
ATOM 1322 N N . ILE A 1 175 ? 3.125 -7.961 -3.602 1.00 97.88 175 ILE A N 1
ATOM 1323 C CA . ILE A 1 175 ? 4.023 -7.327 -4.568 1.00 97.88 175 ILE A CA 1
ATOM 1324 C C . ILE A 1 175 ? 3.972 -5.820 -4.333 1.00 97.88 175 ILE A C 1
ATOM 1326 O O . ILE A 1 175 ? 2.898 -5.227 -4.387 1.00 97.88 175 ILE A O 1
ATOM 1330 N N . LYS A 1 176 ? 5.124 -5.195 -4.103 1.00 97.88 176 LYS A N 1
ATOM 1331 C CA . LYS A 1 176 ? 5.278 -3.755 -3.902 1.00 97.88 176 LYS A CA 1
ATOM 1332 C C . LYS A 1 176 ? 6.204 -3.183 -4.961 1.00 97.88 176 LYS A C 1
ATOM 1334 O O . LYS A 1 176 ? 7.341 -3.627 -5.098 1.00 97.88 176 LYS A O 1
ATOM 1339 N N . ILE A 1 177 ? 5.738 -2.172 -5.681 1.00 98.19 177 ILE A N 1
ATOM 1340 C CA . ILE A 1 177 ? 6.582 -1.345 -6.544 1.00 98.19 177 ILE A CA 1
ATOM 1341 C C . ILE A 1 177 ? 6.622 0.042 -5.933 1.00 98.19 177 ILE A C 1
ATOM 1343 O O . ILE A 1 177 ? 5.575 0.634 -5.660 1.00 98.19 177 ILE A O 1
ATOM 1347 N N . GLN A 1 178 ? 7.829 0.542 -5.685 1.00 96.50 178 GLN A N 1
ATOM 1348 C CA . GLN A 1 178 ? 7.995 1.795 -4.972 1.00 96.50 178 GLN A CA 1
ATOM 1349 C C . GLN A 1 178 ? 9.124 2.671 -5.492 1.00 96.50 178 GLN A C 1
ATOM 1351 O O . GLN A 1 178 ? 10.142 2.172 -5.965 1.00 96.50 178 GLN A O 1
ATOM 1356 N N . GLY A 1 179 ? 8.980 3.983 -5.320 1.00 96.44 179 GLY A N 1
ATOM 1357 C CA . GLY A 1 179 ? 10.111 4.907 -5.358 1.00 96.44 179 GLY A CA 1
ATOM 1358 C C . GLY A 1 179 ? 10.969 4.789 -4.092 1.00 96.44 179 GLY A C 1
ATOM 1359 O O . GLY A 1 179 ? 10.448 4.655 -2.978 1.00 96.44 179 GLY A O 1
ATOM 1360 N N . ALA A 1 180 ? 12.294 4.857 -4.238 1.00 95.69 180 ALA A N 1
ATOM 1361 C CA . ALA A 1 180 ? 13.215 4.792 -3.109 1.00 95.69 180 ALA A CA 1
ATOM 1362 C C . ALA A 1 180 ? 13.012 5.972 -2.146 1.00 95.69 180 ALA A C 1
ATOM 1364 O O . ALA A 1 180 ? 12.778 7.110 -2.545 1.00 95.69 180 ALA A O 1
ATOM 1365 N N . ALA A 1 181 ? 13.100 5.708 -0.841 1.00 91.38 181 ALA A N 1
ATOM 1366 C CA . ALA A 1 181 ? 12.842 6.713 0.196 1.00 91.38 181 ALA A CA 1
ATOM 1367 C C . ALA A 1 181 ? 13.767 7.933 0.105 1.00 91.38 181 ALA A C 1
ATOM 1369 O O . ALA A 1 181 ? 13.355 9.049 0.395 1.00 91.38 181 ALA A O 1
ATOM 1370 N N . SER A 1 182 ? 15.028 7.688 -0.248 1.00 91.31 182 SER A N 1
ATOM 1371 C CA . SER A 1 182 ? 16.114 8.668 -0.224 1.00 91.31 182 SER A CA 1
ATOM 1372 C C . SER A 1 182 ? 16.052 9.694 -1.345 1.00 91.31 182 SER A C 1
ATOM 1374 O O . SER A 1 182 ? 16.744 10.702 -1.269 1.00 91.31 182 SER A O 1
ATOM 1376 N N . ASP A 1 183 ? 15.283 9.421 -2.393 1.00 90.69 183 ASP A N 1
ATOM 1377 C CA . ASP A 1 183 ? 15.229 10.254 -3.590 1.00 90.69 183 ASP A CA 1
ATOM 1378 C C . ASP A 1 183 ? 13.803 10.451 -4.120 1.00 90.69 183 ASP A C 1
ATOM 1380 O O . ASP A 1 183 ? 13.604 11.022 -5.195 1.00 90.69 183 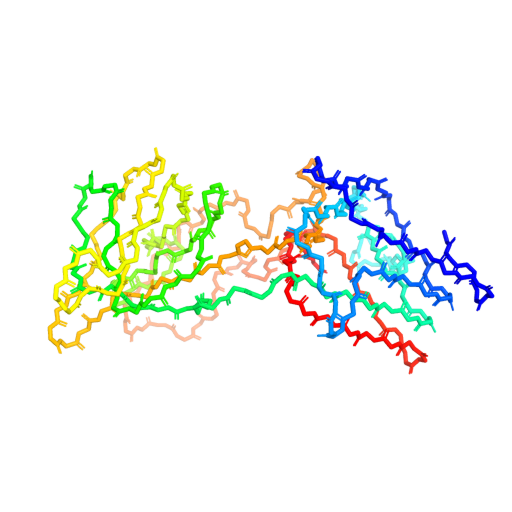ASP A O 1
ATOM 1384 N N . SER A 1 184 ? 12.800 9.971 -3.379 1.00 88.50 184 SER A N 1
ATOM 1385 C CA . SER A 1 184 ? 11.394 10.241 -3.652 1.00 88.50 184 SER A CA 1
ATOM 1386 C C . SER A 1 184 ? 10.924 11.385 -2.775 1.00 88.50 184 SER A C 1
ATOM 1388 O O . SER A 1 184 ? 10.454 11.170 -1.656 1.00 88.50 184 SER A O 1
ATOM 1390 N N . GLU A 1 185 ? 11.094 12.604 -3.284 1.00 80.06 185 GLU A N 1
ATOM 1391 C CA . GLU A 1 185 ? 10.620 13.806 -2.608 1.00 80.06 185 GLU A CA 1
ATOM 1392 C C . GLU A 1 185 ? 9.112 13.680 -2.361 1.00 80.06 185 GLU A C 1
ATOM 1394 O O . GLU A 1 185 ? 8.354 13.473 -3.321 1.00 80.06 185 GLU A O 1
ATOM 1399 N N . PRO A 1 186 ? 8.655 13.777 -1.099 1.00 69.44 186 PRO A N 1
ATOM 1400 C CA . PRO A 1 186 ? 7.243 13.683 -0.799 1.00 69.44 186 PRO A CA 1
ATOM 1401 C C . PRO A 1 186 ? 6.494 14.792 -1.531 1.00 69.44 186 PRO A C 1
ATOM 1403 O O . PRO A 1 186 ? 6.951 15.928 -1.649 1.00 69.44 186 PRO A O 1
ATOM 1406 N N . THR A 1 187 ? 5.301 14.449 -1.998 1.00 60.66 187 THR A N 1
ATOM 1407 C CA . THR A 1 187 ? 4.353 15.373 -2.621 1.00 60.66 187 THR A CA 1
ATOM 1408 C C . THR A 1 187 ? 4.013 16.567 -1.715 1.00 60.66 187 THR A C 1
ATOM 1410 O O . THR A 1 187 ? 3.638 17.617 -2.234 1.00 60.66 187 THR A O 1
ATOM 1413 N N . ASP A 1 188 ? 4.182 16.433 -0.393 1.00 58.50 188 ASP A N 1
ATOM 1414 C CA . ASP A 1 188 ? 3.882 17.458 0.613 1.00 58.50 188 ASP A CA 1
ATOM 1415 C C . ASP A 1 188 ? 4.905 17.421 1.778 1.00 58.50 188 ASP A C 1
ATOM 1417 O O . ASP A 1 188 ? 4.707 16.680 2.742 1.00 58.50 188 ASP A O 1
ATOM 1421 N N . PRO A 1 189 ? 6.032 18.158 1.702 1.00 54.34 189 PRO A N 1
ATOM 1422 C CA . PRO A 1 189 ? 7.033 18.195 2.774 1.00 54.34 189 PRO A CA 1
ATOM 1423 C C . PRO A 1 189 ? 6.658 19.124 3.945 1.00 54.34 189 PRO A C 1
ATOM 1425 O O . PRO A 1 189 ? 7.276 19.028 5.003 1.00 54.34 189 PRO A O 1
ATOM 1428 N N . ASP A 1 190 ? 5.663 20.006 3.778 1.00 53.97 190 ASP A N 1
ATOM 1429 C CA . ASP A 1 190 ? 5.281 21.019 4.769 1.00 53.97 190 ASP A CA 1
ATOM 1430 C C . ASP A 1 190 ? 3.846 20.808 5.270 1.00 53.97 190 ASP A C 1
ATOM 1432 O O . ASP A 1 190 ? 2.922 20.773 4.461 1.00 53.97 190 ASP A O 1
ATOM 1436 N N . PRO A 1 191 ? 3.579 20.815 6.586 1.00 50.81 191 PRO A N 1
ATOM 1437 C CA . PRO A 1 191 ? 2.235 20.996 7.117 1.00 50.81 191 PRO A CA 1
ATOM 1438 C C . PRO A 1 191 ? 1.841 22.478 6.986 1.00 50.81 191 PRO A C 1
ATOM 1440 O O . PRO A 1 191 ? 1.880 23.228 7.955 1.00 50.81 191 PRO A O 1
ATOM 1443 N N . LEU A 1 192 ? 1.510 22.950 5.779 1.00 53.06 192 LEU A N 1
ATOM 1444 C CA . LEU A 1 192 ? 0.968 24.300 5.591 1.00 53.06 192 LEU A CA 1
ATOM 1445 C C . LEU A 1 192 ? -0.294 24.477 6.442 1.00 53.06 192 LEU A C 1
ATOM 1447 O O . LEU A 1 192 ? -1.336 23.870 6.181 1.00 53.06 192 LEU A O 1
ATOM 1451 N N . ASP A 1 193 ? -0.159 25.344 7.439 1.00 53.84 193 ASP A N 1
ATOM 1452 C CA . ASP A 1 193 ? -1.225 25.930 8.234 1.00 53.84 193 ASP A CA 1
ATOM 1453 C C . ASP A 1 193 ? -1.986 26.889 7.307 1.00 53.84 193 ASP A C 1
ATOM 1455 O O . ASP A 1 193 ? -1.590 28.042 7.098 1.00 53.84 193 ASP A O 1
ATOM 1459 N N . CYS A 1 194 ? -3.032 26.393 6.641 1.00 54.25 194 CYS A N 1
ATOM 1460 C CA . CYS A 1 194 ? -3.886 27.215 5.785 1.00 54.25 194 CYS A CA 1
ATOM 1461 C C . CYS A 1 194 ? -4.812 28.062 6.672 1.00 54.25 194 CYS A C 1
ATOM 1463 O O . CYS A 1 194 ? -6.034 27.931 6.661 1.00 54.25 194 CYS A O 1
ATOM 1465 N N . THR A 1 195 ? -4.191 28.960 7.432 1.00 50.81 195 THR A N 1
ATOM 1466 C CA . THR A 1 195 ? -4.852 29.962 8.260 1.00 50.81 195 THR A CA 1
ATOM 1467 C C . THR A 1 195 ? -5.842 30.765 7.399 1.00 50.81 195 THR A C 1
ATOM 1469 O O . THR A 1 195 ? -5.540 31.123 6.262 1.00 50.81 195 THR A O 1
ATOM 1472 N N . ASP A 1 196 ? -7.060 30.970 7.921 1.00 48.84 196 ASP A N 1
ATOM 1473 C CA . ASP A 1 196 ? -8.191 31.722 7.327 1.00 48.84 196 ASP A CA 1
ATOM 1474 C C . ASP A 1 196 ? -9.267 30.963 6.504 1.00 48.84 196 ASP A C 1
ATOM 1476 O O . ASP A 1 196 ? -9.933 31.571 5.659 1.00 48.84 196 ASP A O 1
ATOM 1480 N N . ARG A 1 197 ? -9.550 29.668 6.749 1.00 53.84 197 ARG A N 1
ATOM 1481 C CA . ARG A 1 197 ? -10.685 28.966 6.086 1.00 53.84 197 ARG A CA 1
ATOM 1482 C C . ARG A 1 197 ? -11.834 28.581 7.030 1.00 53.84 197 ARG A C 1
ATOM 1484 O O . ARG A 1 197 ? -11.665 27.845 7.997 1.00 53.84 197 ARG A O 1
ATOM 1491 N N . TRP A 1 198 ? -13.047 29.050 6.710 1.00 48.22 198 TRP A N 1
ATOM 1492 C CA . TRP A 1 198 ? -14.296 28.714 7.411 1.00 48.22 198 TRP A CA 1
ATOM 1493 C C . TRP A 1 198 ? -14.991 27.505 6.761 1.00 48.22 198 TRP A C 1
ATOM 1495 O O . TRP A 1 198 ? -15.009 27.384 5.537 1.00 48.22 198 TRP A O 1
ATOM 1505 N N . VAL A 1 199 ? -15.615 26.641 7.575 1.00 51.59 199 VAL A N 1
ATOM 1506 C CA . VAL A 1 199 ? -16.193 25.326 7.192 1.00 51.59 199 VAL A CA 1
ATOM 1507 C C . VAL A 1 199 ? -17.246 25.396 6.067 1.00 51.59 199 VAL A C 1
ATOM 1509 O O . VAL A 1 199 ? -17.498 24.397 5.405 1.00 51.59 199 VAL A O 1
ATOM 1512 N N . TYR A 1 200 ? -17.830 26.570 5.802 1.00 51.78 200 TYR A N 1
ATOM 1513 C CA . TYR A 1 200 ? -18.917 26.746 4.828 1.00 51.78 200 TYR A CA 1
ATOM 1514 C C . TYR A 1 200 ? -18.670 27.836 3.772 1.00 51.78 200 TYR A C 1
ATOM 1516 O O . TYR A 1 200 ? -19.609 28.241 3.088 1.00 51.78 200 TYR A O 1
ATOM 1524 N N . GLY A 1 201 ? -17.442 28.342 3.609 1.00 51.97 201 GLY A N 1
ATOM 1525 C CA . GLY A 1 201 ? -17.232 29.450 2.675 1.00 51.97 201 GLY A CA 1
ATOM 1526 C C . GLY A 1 201 ? -15.785 29.773 2.339 1.00 51.97 201 GLY A C 1
ATOM 1527 O O . GLY A 1 201 ? -15.187 30.620 2.991 1.00 51.97 201 GLY A O 1
ATOM 1528 N N . ASN A 1 202 ? -15.280 29.150 1.269 1.00 47.38 202 ASN A N 1
ATOM 1529 C CA . ASN A 1 202 ? -14.535 29.777 0.166 1.00 47.38 202 ASN A CA 1
ATOM 1530 C C . ASN A 1 202 ? -14.350 28.726 -0.955 1.00 47.38 202 ASN A C 1
ATOM 1532 O O . ASN A 1 202 ? -13.786 27.665 -0.707 1.00 47.38 202 ASN A O 1
ATOM 1536 N N . THR A 1 203 ? -14.820 29.003 -2.177 1.00 51.81 203 THR A N 1
ATOM 1537 C CA . THR A 1 203 ? -14.655 28.137 -3.371 1.00 51.81 203 THR A CA 1
ATOM 1538 C C . THR A 1 203 ? -13.330 28.374 -4.108 1.00 51.81 203 THR A C 1
ATOM 1540 O O . THR A 1 203 ? -13.095 27.806 -5.174 1.00 51.81 203 THR A O 1
ATOM 1543 N N . GLY A 1 204 ? -12.469 29.250 -3.584 1.00 47.38 204 GLY A N 1
ATOM 1544 C CA . GLY A 1 204 ? -11.113 29.454 -4.076 1.00 47.38 204 GLY A CA 1
ATOM 1545 C C . GLY A 1 204 ? -10.248 28.231 -3.783 1.00 47.38 204 GLY A C 1
ATOM 1546 O O . GLY A 1 204 ? -10.230 27.744 -2.652 1.00 47.38 204 GLY A O 1
ATOM 1547 N N . ARG A 1 205 ? -9.568 27.750 -4.830 1.00 51.62 205 ARG A N 1
ATOM 1548 C CA . ARG A 1 205 ? -8.658 26.593 -4.898 1.00 51.62 205 ARG A CA 1
ATOM 1549 C C . ARG A 1 205 ? -7.885 26.296 -3.593 1.00 51.62 205 ARG A C 1
ATOM 1551 O O . ARG A 1 205 ? -7.620 27.211 -2.801 1.00 51.62 205 ARG A O 1
ATOM 1558 N N . PRO A 1 206 ? -7.481 25.033 -3.353 1.00 53.06 206 PRO A N 1
ATOM 1559 C CA . PRO A 1 206 ? -6.535 24.729 -2.281 1.00 53.06 206 PRO A CA 1
ATOM 1560 C C . PRO A 1 206 ? -5.294 25.651 -2.413 1.00 53.06 206 PRO A C 1
ATOM 1562 O O . PRO A 1 206 ? -5.034 26.190 -3.485 1.00 53.06 206 PRO A O 1
ATOM 1565 N N . CYS A 1 207 ? -4.655 25.968 -1.283 1.00 53.78 207 CYS A N 1
ATOM 1566 C CA . CYS A 1 207 ? -3.576 26.949 -1.040 1.00 53.78 207 CYS A CA 1
ATOM 1567 C C . CYS A 1 207 ? -2.547 27.137 -2.202 1.00 53.78 207 CYS A C 1
ATOM 1569 O O . CYS A 1 207 ? -2.408 26.296 -3.083 1.00 53.78 207 CYS A O 1
ATOM 1571 N N . ALA A 1 208 ? -1.825 28.262 -2.281 1.00 48.72 208 ALA A N 1
ATOM 1572 C CA . ALA A 1 208 ? -0.818 28.434 -3.345 1.00 48.72 208 ALA A CA 1
ATOM 1573 C C . ALA A 1 208 ? 0.229 27.294 -3.289 1.00 48.72 208 ALA A C 1
ATOM 1575 O O . ALA A 1 208 ? 0.651 26.931 -2.196 1.00 48.72 208 ALA A O 1
ATOM 1576 N N . ASN A 1 209 ? 0.618 26.727 -4.442 1.00 50.03 209 ASN A N 1
ATOM 1577 C CA . ASN A 1 209 ? 1.466 25.519 -4.576 1.00 50.03 209 ASN A CA 1
ATOM 1578 C C . ASN A 1 209 ? 0.833 24.191 -4.104 1.00 50.03 209 ASN A C 1
ATOM 1580 O O . ASN A 1 209 ? 1.542 23.259 -3.746 1.00 50.03 209 ASN A O 1
ATOM 1584 N N . THR A 1 210 ? -0.497 24.077 -4.123 1.00 50.59 210 THR A N 1
ATOM 1585 C CA . THR A 1 210 ? -1.211 22.855 -3.694 1.00 50.59 210 THR A CA 1
ATOM 1586 C C . THR A 1 210 ? -1.242 21.703 -4.679 1.00 50.59 210 THR A C 1
ATOM 1588 O O . THR A 1 210 ? -1.709 20.623 -4.324 1.00 50.59 210 THR A O 1
ATOM 1591 N N . GLU A 1 211 ? -0.717 21.887 -5.885 1.00 49.62 211 GLU A N 1
ATOM 1592 C CA . GLU A 1 211 ? -0.494 20.784 -6.815 1.00 49.62 211 GLU A CA 1
ATOM 1593 C C . GLU A 1 211 ? 0.919 20.231 -6.578 1.00 49.62 211 GLU A C 1
ATOM 1595 O O . GLU A 1 211 ? 1.880 20.553 -7.270 1.00 49.62 211 GLU A O 1
ATOM 1600 N N . LEU A 1 212 ? 1.005 19.485 -5.473 1.00 55.06 212 LEU A N 1
ATOM 1601 C CA . LEU A 1 212 ? 1.965 18.445 -5.109 1.00 55.06 212 LEU A CA 1
ATOM 1602 C C . LEU A 1 212 ? 3.073 18.174 -6.155 1.00 55.06 212 LEU A C 1
ATOM 1604 O O . LEU A 1 212 ? 2.868 17.402 -7.089 1.00 55.06 212 LEU A O 1
ATOM 1608 N N . THR A 1 213 ? 4.281 18.724 -5.979 1.00 58.59 213 THR A N 1
ATOM 1609 C CA . THR A 1 213 ? 5.448 18.305 -6.783 1.00 58.59 213 THR A CA 1
ATOM 1610 C C . THR A 1 213 ? 6.183 17.156 -6.104 1.00 58.59 213 THR A C 1
ATOM 1612 O O . THR A 1 213 ? 7.334 17.308 -5.691 1.00 58.59 213 THR A O 1
ATOM 1615 N N . GLY A 1 214 ? 5.508 16.023 -5.943 1.00 73.06 214 GLY A N 1
ATOM 1616 C CA . GLY A 1 214 ? 6.191 14.804 -5.526 1.00 73.06 214 GLY A CA 1
ATOM 1617 C C . GLY A 1 214 ? 7.036 14.276 -6.665 1.00 73.06 214 GLY A C 1
ATOM 1618 O O . GLY A 1 214 ? 6.716 14.479 -7.836 1.00 73.06 214 GLY A O 1
ATOM 1619 N N . PHE A 1 215 ? 8.135 13.627 -6.318 1.00 85.81 215 PHE A N 1
ATOM 1620 C CA . PHE A 1 215 ? 8.922 12.877 -7.278 1.00 85.81 215 PHE A CA 1
ATOM 1621 C C . PHE A 1 215 ? 8.941 11.434 -6.808 1.00 85.81 215 PHE A C 1
ATOM 1623 O O . PHE A 1 215 ? 9.374 11.158 -5.696 1.00 85.81 215 PHE A O 1
ATOM 1630 N N . GLY A 1 216 ? 8.416 10.528 -7.620 1.00 91.19 216 GLY A N 1
ATOM 1631 C CA . GLY A 1 216 ? 8.248 9.130 -7.257 1.00 91.19 216 GLY A CA 1
ATOM 1632 C C . GLY A 1 216 ? 8.711 8.211 -8.368 1.00 91.19 216 GLY A C 1
ATOM 1633 O O . GLY A 1 216 ? 9.198 8.667 -9.400 1.00 91.19 216 GLY A O 1
ATOM 1634 N N . GLY A 1 217 ? 8.588 6.909 -8.132 1.00 93.81 217 GLY A N 1
ATOM 1635 C CA . GLY A 1 217 ? 8.714 5.944 -9.215 1.00 93.81 217 GLY A CA 1
ATOM 1636 C C . GLY A 1 217 ? 7.509 5.992 -10.152 1.00 93.81 217 GLY A C 1
ATOM 1637 O O . GLY A 1 217 ? 6.434 6.439 -9.757 1.00 93.81 217 GLY A O 1
ATOM 1638 N N . HIS A 1 218 ? 7.638 5.470 -11.365 1.00 94.62 218 HIS A N 1
ATOM 1639 C CA . HIS A 1 218 ? 6.493 5.346 -12.272 1.00 94.62 218 HIS A CA 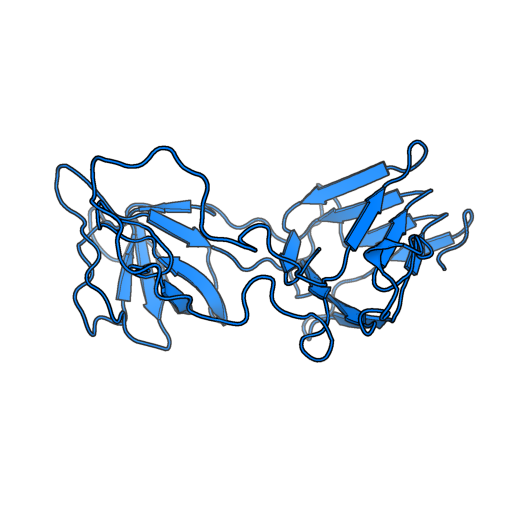1
ATOM 1640 C C . HIS A 1 218 ? 6.487 4.032 -13.047 1.00 94.62 218 HIS A C 1
ATOM 1642 O O . HIS A 1 218 ? 7.492 3.333 -13.165 1.00 94.62 218 HIS A O 1
ATOM 1648 N N . ILE A 1 219 ? 5.322 3.697 -13.597 1.00 96.75 219 ILE A N 1
ATOM 1649 C CA . ILE A 1 219 ? 5.152 2.593 -14.542 1.00 96.75 219 ILE A CA 1
ATOM 1650 C C . ILE A 1 219 ? 4.393 3.148 -15.739 1.00 96.75 219 ILE A C 1
ATOM 1652 O O . ILE A 1 219 ? 3.311 3.711 -15.581 1.00 96.75 219 ILE A O 1
ATOM 1656 N N . ILE A 1 220 ? 4.959 2.992 -16.930 1.00 96.38 220 ILE A N 1
ATOM 1657 C CA . ILE A 1 220 ? 4.338 3.413 -18.184 1.00 96.38 220 ILE A CA 1
ATOM 1658 C C . ILE A 1 220 ? 4.162 2.175 -19.048 1.00 96.38 220 ILE A C 1
ATOM 1660 O O . ILE A 1 220 ? 5.142 1.569 -19.477 1.00 96.38 220 ILE A O 1
ATOM 1664 N N . VAL A 1 221 ? 2.909 1.819 -19.319 1.00 97.19 221 VAL A N 1
ATOM 1665 C CA . VAL A 1 221 ? 2.561 0.830 -20.342 1.00 97.19 221 VAL A CA 1
ATOM 1666 C C . VAL A 1 221 ? 2.269 1.591 -21.630 1.00 97.19 221 VAL A C 1
ATOM 1668 O O . VAL A 1 221 ? 1.338 2.393 -21.676 1.00 97.19 221 VAL A O 1
ATOM 1671 N N . HIS A 1 222 ? 3.111 1.393 -22.643 1.00 96.62 222 HIS A N 1
ATOM 1672 C CA . HIS A 1 222 ? 2.996 2.063 -23.943 1.00 96.62 222 HIS A CA 1
ATOM 1673 C C . HIS A 1 222 ? 1.859 1.462 -24.780 1.00 96.62 222 HIS A C 1
ATOM 1675 O O . HIS A 1 222 ? 1.361 0.386 -24.466 1.00 96.62 222 HIS A O 1
ATOM 1681 N N . ASP A 1 223 ? 1.477 2.118 -25.882 1.00 93.00 223 ASP A N 1
ATOM 1682 C CA . ASP A 1 223 ? 0.348 1.712 -26.744 1.00 93.00 223 ASP A CA 1
ATOM 1683 C C . ASP A 1 223 ? 0.411 0.255 -27.244 1.00 93.00 223 ASP A C 1
ATOM 1685 O O . ASP A 1 223 ? -0.618 -0.358 -27.528 1.00 93.00 223 ASP A O 1
ATOM 1689 N N . ASN A 1 224 ? 1.615 -0.301 -27.393 1.00 91.12 224 ASN A N 1
ATOM 1690 C CA . ASN A 1 224 ? 1.847 -1.683 -27.812 1.00 91.12 224 ASN A CA 1
ATOM 1691 C C . ASN A 1 224 ? 2.113 -2.648 -26.646 1.00 91.12 224 ASN A C 1
ATOM 1693 O O . ASN A 1 224 ? 2.287 -3.842 -26.889 1.00 91.12 224 ASN A O 1
ATOM 1697 N N . GLY A 1 225 ? 2.171 -2.132 -25.419 1.00 96.25 225 GLY A N 1
ATOM 1698 C CA . GLY A 1 225 ? 2.392 -2.902 -24.209 1.00 96.25 225 GLY A CA 1
ATOM 1699 C C . GLY A 1 225 ? 1.096 -3.439 -23.598 1.00 96.25 225 GLY A C 1
ATOM 1700 O O . GLY A 1 225 ? 0.001 -2.938 -23.851 1.00 96.25 225 GLY A O 1
ATOM 1701 N N . VAL A 1 226 ? 1.226 -4.459 -22.753 1.00 97.31 226 VAL A N 1
ATOM 1702 C CA . VAL A 1 226 ? 0.126 -5.051 -21.983 1.00 97.31 226 VAL A CA 1
ATOM 1703 C C . VAL A 1 226 ? 0.476 -5.020 -20.500 1.00 97.31 226 VAL A C 1
ATOM 1705 O O . VAL A 1 226 ? 1.584 -5.386 -20.114 1.00 97.31 226 VAL A O 1
ATOM 1708 N N . GLY A 1 227 ? -0.473 -4.586 -19.669 1.00 96.50 227 GLY A N 1
ATOM 1709 C CA . GLY A 1 227 ? -0.351 -4.604 -18.214 1.00 96.50 227 GLY A CA 1
ATOM 1710 C C . GLY A 1 227 ? -1.492 -5.376 -17.564 1.00 96.50 227 GLY A C 1
ATOM 1711 O O . GLY A 1 227 ? -2.656 -5.022 -17.744 1.00 96.50 227 GLY A O 1
ATOM 1712 N N . GLN A 1 228 ? -1.154 -6.403 -16.790 1.00 96.81 228 GLN A N 1
ATOM 1713 C CA . GLN A 1 228 ? -2.066 -7.174 -15.947 1.00 96.81 228 GLN A CA 1
ATOM 1714 C C . GLN A 1 228 ? -1.541 -7.119 -14.517 1.00 96.81 228 GLN A C 1
ATOM 1716 O O . GLN A 1 228 ? -0.409 -7.519 -14.252 1.00 96.81 228 GLN A O 1
ATOM 1721 N N . VAL A 1 229 ? -2.318 -6.537 -13.607 1.00 95.25 229 VAL A N 1
ATOM 1722 C CA . VAL A 1 229 ? -1.838 -6.216 -12.261 1.00 95.25 229 VAL A CA 1
ATOM 1723 C C . VAL A 1 229 ? -2.941 -6.484 -11.246 1.00 95.25 229 VAL A C 1
ATOM 1725 O O . VAL A 1 229 ? -3.991 -5.844 -11.272 1.00 95.25 229 VAL A O 1
ATOM 1728 N N . GLU A 1 230 ? -2.683 -7.403 -10.322 1.00 94.94 230 GLU A N 1
ATOM 1729 C CA . GLU A 1 230 ? -3.577 -7.788 -9.234 1.00 94.94 230 GLU A CA 1
ATOM 1730 C C . GLU A 1 230 ? -2.776 -8.001 -7.950 1.00 94.94 230 GLU A C 1
ATOM 1732 O O . GLU A 1 230 ? -1.682 -8.559 -7.976 1.00 94.94 230 GLU A O 1
ATOM 1737 N N . GLY A 1 231 ? -3.305 -7.562 -6.804 1.00 93.75 231 GLY A N 1
ATOM 1738 C CA . GLY A 1 231 ? -2.601 -7.748 -5.529 1.00 93.75 231 GLY A CA 1
ATOM 1739 C C . GLY A 1 231 ? -1.241 -7.038 -5.478 1.00 93.75 231 GLY A C 1
ATOM 1740 O O . GLY A 1 231 ? -0.300 -7.564 -4.886 1.00 93.75 231 GLY A O 1
ATOM 1741 N N . VAL A 1 232 ? -1.137 -5.856 -6.101 1.00 96.88 232 VAL A N 1
ATOM 1742 C CA . VAL A 1 232 ? 0.086 -5.039 -6.139 1.00 96.88 232 VAL A CA 1
ATOM 1743 C C . VAL A 1 232 ? -0.119 -3.717 -5.405 1.00 96.88 232 VAL A C 1
ATOM 1745 O O . VAL A 1 232 ? -1.139 -3.047 -5.563 1.00 96.88 232 VAL A O 1
ATOM 1748 N N . GLU A 1 233 ? 0.861 -3.357 -4.588 1.00 96.75 233 GLU A N 1
ATOM 1749 C CA . GLU A 1 233 ? 0.982 -2.084 -3.893 1.00 96.75 233 GLU A CA 1
ATOM 1750 C C . GLU A 1 233 ? 1.894 -1.155 -4.697 1.00 96.75 233 GLU A C 1
ATOM 1752 O O . GLU A 1 233 ? 2.994 -1.534 -5.103 1.00 96.75 233 GLU A O 1
ATOM 1757 N N . LEU A 1 234 ? 1.434 0.077 -4.905 1.00 95.56 234 LEU A N 1
ATOM 1758 C CA . LEU A 1 234 ? 2.197 1.153 -5.524 1.00 95.56 234 LEU A CA 1
ATOM 1759 C C . LEU A 1 234 ? 2.478 2.212 -4.459 1.00 95.56 234 LEU A C 1
ATOM 1761 O O . LEU A 1 234 ? 1.540 2.800 -3.921 1.00 95.56 234 LEU A O 1
ATOM 1765 N N . TYR A 1 235 ? 3.751 2.456 -4.149 1.00 93.50 235 TYR A N 1
ATOM 1766 C CA . TYR A 1 235 ? 4.133 3.315 -3.026 1.00 93.50 235 TYR A CA 1
ATOM 1767 C C . TYR A 1 235 ? 5.192 4.352 -3.411 1.00 93.50 235 TYR A C 1
ATOM 1769 O O . TYR A 1 235 ? 6.176 4.033 -4.062 1.00 93.50 235 TYR A O 1
ATOM 1777 N N . ARG A 1 236 ? 5.014 5.621 -3.012 1.00 91.31 236 ARG A N 1
ATOM 1778 C CA . ARG A 1 236 ? 5.889 6.737 -3.448 1.00 91.31 236 ARG A CA 1
ATOM 1779 C C . ARG A 1 236 ? 6.059 6.784 -4.973 1.00 91.31 236 ARG A C 1
ATOM 1781 O O . ARG A 1 236 ? 7.172 6.876 -5.492 1.00 91.31 236 ARG A O 1
ATOM 1788 N N . MET A 1 237 ? 4.935 6.682 -5.673 1.00 91.12 237 MET A N 1
ATOM 1789 C CA . MET A 1 237 ? 4.870 6.795 -7.129 1.00 91.12 237 MET A CA 1
ATOM 1790 C C . MET A 1 237 ? 4.519 8.233 -7.539 1.00 91.12 237 MET A C 1
ATOM 1792 O O . MET A 1 237 ? 3.917 8.954 -6.739 1.00 91.12 237 MET A O 1
ATOM 1796 N N . GLY A 1 238 ? 4.911 8.652 -8.744 1.00 81.94 238 GLY A N 1
ATOM 1797 C CA . GLY A 1 238 ? 4.732 10.013 -9.267 1.00 81.94 238 GLY A CA 1
ATOM 1798 C C . GLY A 1 238 ? 4.465 10.064 -10.763 1.00 81.94 238 GLY A C 1
ATOM 1799 O O . GLY A 1 238 ? 4.645 9.025 -11.434 1.00 81.94 238 GLY A O 1
#

InterPro domains:
  IPR019316 G8 domain [PF10162] (2-88)
  IPR019316 G8 domain [PS51484] (1-89)
  IPR019316 G8 domain [SM01225] (1-89)
  IPR052334 G8 domain-containing protein comF-like [PTHR47687] (1-238)

Radius of gyration: 20.74 Å; chains: 1; bounding box: 43×51×51 Å

Secondary structure (DSSP, 8-state):
-B-TT-EEEE---TT-EEEEES-EEESSEEEE-BTTB-B-S-EEEEE--PPPTTTTTSPPPTTTTEEEESSEEEEEB---S-SEEEBSSPBPTT--EEEESS-----TT-EEEE---SS--BTTB---EEEEEEEEEEEEETTEEEEEEESS--SS-B-BSSS-B-EEEE---SEEEEE-TTT---S--S----TT-BTTB--S-SSTT-S-----BEEEE-TT-EEEEESEEEESB-

pLDDT: mean 89.64, std 14.47, range [47.38, 98.69]